Protein AF-A0AA88DGB2-F1 (afdb_monomer_lite)

Sequence (329 aa):
MKLENSYYVEQQDDTSIPTDVKVPILKEFYRHMYNPEWLFSYCGCGIVKNHDPLAYYLLLFLGGTNDYKVLMDQFHHVSTAFLELGKGYQEAIEDITNRMGAGMAKFICKEVETIDDYDEYCHYVAGLVGLGLSKLFHASGSEDLASDSLSNSMGLFLQDLKYEENSVKAVQCLNDMVTNALIHVEDCLTYMSALRDPAIFRFCAIPQVMAIGTLAMCYNNIEVFRGVVKMRRGLTAKVIDRTKTMADVYGAFYDFSCMLKSKVDNNDPNAKKTLSRLETIQKTCQDSGALTKRKSYVLKNQSNNSALILIFILLAIILAYFSANRPNN

pLDDT: mean 71.78, std 18.11, range [22.84, 97.69]

Organism: Ficus carica (NCBI:txid3494)

Radius of gyration: 25.66 Å; chains: 1; bounding box: 51×77×60 Å

InterPro domains:
  IPR002060 Squalene/phytoene synthase [PF00494] (71-159)
  IPR002060 Squalene/phytoene synthase [PF00494] (161-233)
  IPR008949 Isoprenoid synthase domain superfamily [G3DSA:1.10.600.10] (10-159)
  IPR008949 Isoprenoid synthase domain superfamily [G3DSA:1.10.600.10] (160-285)
  IPR008949 Isoprenoid synthase domain superfamily [SSF48576] (12-285)
  IPR019845 Squalene/phytoene synthase, conserved site [PS01044] (121-136)
  IPR044844 Trans-isoprenyl diphosphate synthases, eukaryotic-type [PTHR11626] (158-321)

Secondary structure (DSSP, 8-state):
---SSSSSHHHHH-TTS-HHHHHHHHHHHHHHTT-TT------SSSS-----SHHHHHHTTSS--HHHHHHHHTHHHHHHHHHTS-HHHHHHHHHHHHHHHHHHHHHHSS---SHHHHHHHHIIIIIHHHHHHHHHHHHTTSSPPPPHHHHHHHHHHHHHTTSGGGHHHHHHHHHHHHHHHGGGHHHHHHHHHH---HHHHHHHHHHHHHHHHHHHHHTT-THHHHS-----HHHHHHHHHH--SHHHHHHHHHHHHHHHHTT--TTSTTHHHHHHHHHHHHHHHHHTSGGGG---SS------HHHHHHHHHHHHHHHHHHHHT----

Structure (mmCIF, N/CA/C/O backbone):
data_AF-A0AA88DGB2-F1
#
_entry.id   AF-A0AA88DGB2-F1
#
loop_
_atom_site.group_PDB
_atom_site.id
_atom_site.type_symbol
_atom_site.label_atom_id
_atom_site.label_alt_id
_atom_site.label_comp_id
_atom_site.label_asym_id
_atom_site.label_entity_id
_atom_site.label_seq_id
_atom_site.pdbx_PDB_ins_code
_atom_site.Cartn_x
_atom_site.Cartn_y
_atom_site.Cartn_z
_atom_site.occupancy
_atom_site.B_iso_or_equiv
_atom_site.auth_seq_id
_atom_site.auth_comp_id
_atom_site.auth_asym_id
_atom_site.auth_atom_id
_atom_site.pdbx_PDB_model_num
ATOM 1 N N . MET A 1 1 ? -7.428 -10.586 -3.889 1.00 22.84 1 MET A N 1
ATOM 2 C CA . MET A 1 1 ? -6.935 -9.932 -5.113 1.00 22.84 1 MET A CA 1
ATOM 3 C C . MET A 1 1 ? -5.771 -9.025 -4.726 1.00 22.84 1 MET A C 1
ATOM 5 O O . MET A 1 1 ? -5.984 -7.933 -4.227 1.00 22.84 1 MET A O 1
ATOM 9 N N . LYS A 1 2 ? -4.548 -9.559 -4.777 1.00 23.78 2 LYS A N 1
ATOM 10 C CA . LYS A 1 2 ? -3.286 -8.818 -4.647 1.00 23.78 2 LYS A CA 1
ATOM 11 C C . LYS A 1 2 ? -2.515 -9.164 -5.911 1.00 23.78 2 LYS A C 1
ATOM 13 O O . LYS A 1 2 ? -1.754 -10.119 -5.911 1.00 23.78 2 LYS A O 1
ATOM 18 N N . LEU A 1 3 ? -2.857 -8.487 -6.991 1.00 25.88 3 LEU A N 1
ATOM 19 C CA . LEU A 1 3 ? -2.239 -8.640 -8.296 1.00 25.88 3 LEU A CA 1
ATOM 20 C C . LEU A 1 3 ? -1.978 -7.221 -8.753 1.00 25.88 3 LEU A C 1
ATOM 22 O O . LEU A 1 3 ? -2.862 -6.608 -9.319 1.00 25.88 3 LEU A O 1
ATOM 26 N N . GLU A 1 4 ? -0.826 -6.686 -8.373 1.00 29.00 4 GLU A N 1
ATOM 27 C CA . GLU A 1 4 ? -0.215 -5.534 -9.026 1.00 29.00 4 GLU A CA 1
ATOM 28 C C . GLU A 1 4 ? 1.227 -5.449 -8.508 1.00 29.00 4 GLU A C 1
ATOM 30 O O . GLU A 1 4 ? 1.486 -5.185 -7.333 1.00 29.00 4 GLU A O 1
ATOM 35 N N . ASN A 1 5 ? 2.155 -5.746 -9.422 1.00 30.97 5 ASN A N 1
ATOM 36 C CA . ASN A 1 5 ? 3.558 -5.308 -9.423 1.00 30.97 5 ASN A CA 1
ATOM 37 C C . ASN A 1 5 ? 4.631 -6.139 -8.707 1.00 30.97 5 ASN A C 1
ATOM 39 O O . ASN A 1 5 ? 5.690 -5.592 -8.416 1.00 30.97 5 ASN A O 1
ATOM 43 N N . SER A 1 6 ? 4.451 -7.449 -8.491 1.00 33.66 6 SER A N 1
ATOM 44 C CA . SER A 1 6 ? 5.577 -8.307 -8.046 1.00 33.66 6 SER A CA 1
ATOM 45 C C . SER A 1 6 ? 6.009 -9.406 -9.023 1.00 33.66 6 SER A C 1
ATOM 47 O O . SER A 1 6 ? 6.880 -10.188 -8.673 1.00 33.66 6 SER A O 1
ATOM 49 N N . TYR A 1 7 ? 5.429 -9.487 -10.225 1.00 39.72 7 TYR A N 1
ATOM 50 C CA . TYR A 1 7 ? 5.561 -10.677 -11.084 1.00 39.72 7 TYR A CA 1
ATOM 51 C C . TYR A 1 7 ? 6.741 -10.660 -12.068 1.00 39.72 7 TYR A C 1
ATOM 53 O O . TYR A 1 7 ? 7.203 -11.721 -12.469 1.00 39.72 7 TYR A O 1
ATOM 61 N N . TYR A 1 8 ? 7.253 -9.489 -12.455 1.00 37.66 8 TYR A N 1
ATOM 62 C CA . TYR A 1 8 ? 8.266 -9.391 -13.516 1.00 37.66 8 TYR A CA 1
ATOM 63 C C . TYR A 1 8 ? 9.708 -9.479 -13.004 1.00 37.66 8 TYR A C 1
ATOM 65 O O . TYR A 1 8 ? 10.568 -10.036 -13.671 1.00 37.66 8 TYR A O 1
ATOM 73 N N . VAL A 1 9 ? 9.968 -9.038 -11.776 1.00 38.00 9 VAL A N 1
ATOM 74 C CA . VAL A 1 9 ? 11.314 -9.014 -11.178 1.00 38.00 9 VAL A CA 1
ATOM 75 C C . VAL A 1 9 ? 11.941 -10.421 -11.067 1.00 38.00 9 VAL A C 1
ATOM 77 O O . VAL A 1 9 ? 13.153 -10.567 -11.106 1.00 38.00 9 VAL A O 1
ATOM 80 N N . GLU A 1 10 ? 11.145 -11.490 -11.032 1.00 43.81 10 GLU A N 1
ATOM 81 C CA . GLU A 1 10 ? 11.625 -12.822 -10.636 1.00 43.81 10 GLU A CA 1
ATOM 82 C C . GLU A 1 10 ? 12.190 -13.686 -11.774 1.00 43.81 10 GLU A C 1
ATOM 84 O O . GLU A 1 10 ? 13.182 -14.377 -11.557 1.00 43.81 10 GLU A O 1
ATOM 89 N N . GLN A 1 11 ? 11.651 -13.625 -13.003 1.00 36.81 11 GLN A N 1
ATOM 90 C CA . GLN A 1 11 ? 12.327 -14.276 -14.145 1.00 36.81 11 GLN A CA 1
ATOM 91 C C . GLN A 1 11 ? 13.665 -13.597 -14.442 1.00 36.81 11 GLN A C 1
ATOM 93 O O . GLN A 1 11 ? 14.625 -14.259 -14.830 1.00 36.81 11 GLN A O 1
ATOM 98 N N . GLN A 1 12 ? 13.740 -12.280 -14.246 1.00 36.53 12 GLN A N 1
ATOM 99 C CA . GLN A 1 12 ? 14.981 -11.528 -14.362 1.00 36.53 12 GLN A CA 1
ATOM 100 C C . GLN A 1 12 ? 15.979 -11.912 -13.258 1.00 36.53 12 GLN A C 1
ATOM 102 O O . GLN A 1 12 ? 17.121 -12.232 -13.591 1.00 36.53 12 GLN A O 1
ATOM 107 N N . ASP A 1 13 ? 15.538 -11.991 -12.000 1.00 39.50 13 ASP A N 1
ATOM 108 C CA . ASP A 1 13 ? 16.399 -12.216 -10.828 1.00 39.50 13 ASP A CA 1
ATOM 109 C C . ASP A 1 13 ? 16.786 -13.687 -10.570 1.00 39.50 13 ASP A C 1
ATOM 111 O O . ASP A 1 13 ? 17.736 -13.942 -9.825 1.00 39.50 13 ASP A O 1
ATOM 115 N N . ASP A 1 14 ? 16.116 -14.673 -11.186 1.00 49.09 14 ASP A N 1
ATOM 116 C CA . ASP A 1 14 ? 16.518 -16.082 -11.075 1.00 49.09 14 ASP A CA 1
ATOM 117 C C . ASP A 1 14 ? 17.821 -16.342 -11.853 1.00 49.09 14 ASP A C 1
ATOM 119 O O . ASP A 1 14 ? 17.832 -16.570 -13.069 1.00 49.09 14 ASP A O 1
ATOM 123 N N . THR A 1 15 ? 18.950 -16.297 -11.148 1.00 48.59 15 THR A N 1
ATOM 124 C CA . THR A 1 15 ? 20.287 -16.542 -11.716 1.00 48.59 15 THR A CA 1
ATOM 125 C C . THR A 1 15 ? 20.515 -18.000 -12.136 1.00 48.59 15 THR A C 1
ATOM 127 O O . THR A 1 15 ? 21.531 -18.293 -12.765 1.00 48.59 15 THR A O 1
ATOM 130 N N . SER A 1 16 ? 19.579 -18.917 -11.847 1.00 52.75 16 SER A N 1
ATOM 131 C CA . SER A 1 16 ? 19.661 -20.327 -12.249 1.00 52.75 16 SER A CA 1
ATOM 132 C C . SER A 1 16 ? 19.187 -20.597 -13.685 1.00 52.75 16 SER A C 1
ATOM 134 O O . SER A 1 16 ? 19.456 -21.674 -14.226 1.00 52.75 16 SER A O 1
ATOM 136 N N . ILE A 1 17 ? 18.518 -19.627 -14.327 1.00 56.19 17 ILE A N 1
ATOM 137 C CA . ILE A 1 17 ? 18.055 -19.724 -15.718 1.00 56.19 17 ILE A CA 1
ATOM 138 C C . ILE A 1 17 ? 19.095 -19.086 -16.653 1.00 56.19 17 ILE A C 1
ATOM 140 O O . ILE A 1 17 ? 19.333 -17.877 -16.554 1.00 56.19 17 ILE A O 1
ATOM 144 N N . PRO A 1 18 ? 19.669 -19.850 -17.603 1.00 64.31 18 PRO A N 1
ATOM 145 C CA . PRO A 1 18 ? 20.588 -19.312 -18.600 1.00 64.31 18 PRO A CA 1
ATOM 146 C C . PRO A 1 18 ? 19.981 -18.156 -19.409 1.00 64.31 18 PRO A C 1
ATOM 148 O O . PRO A 1 18 ? 18.809 -18.179 -19.796 1.00 64.31 18 PRO A O 1
ATOM 151 N N . THR A 1 19 ? 20.788 -17.131 -19.684 1.00 63.09 19 THR A N 1
ATOM 152 C CA . THR A 1 19 ? 20.370 -15.911 -20.394 1.00 63.09 19 THR A CA 1
ATOM 153 C C . THR A 1 19 ? 19.769 -16.187 -21.778 1.00 63.09 19 THR A C 1
ATOM 155 O O . THR A 1 19 ? 18.795 -15.543 -22.172 1.00 63.09 19 THR A O 1
ATOM 158 N N . ASP A 1 20 ? 20.303 -17.171 -22.499 1.00 67.81 20 ASP A N 1
ATOM 159 C CA . ASP A 1 20 ? 19.838 -17.628 -23.814 1.00 67.81 20 ASP A CA 1
ATOM 160 C C . ASP A 1 20 ? 18.447 -18.281 -23.775 1.00 67.81 20 ASP A C 1
ATOM 162 O O . ASP A 1 20 ? 17.726 -18.252 -24.772 1.00 67.81 20 ASP A O 1
ATOM 166 N N . VAL A 1 21 ? 18.034 -18.794 -22.614 1.00 66.69 21 VAL A N 1
ATOM 167 C CA . VAL A 1 21 ? 16.679 -19.304 -22.361 1.00 66.69 21 VAL A CA 1
ATOM 168 C C . VAL A 1 21 ? 15.753 -18.177 -21.895 1.00 66.69 21 VAL A C 1
ATOM 170 O O . VAL A 1 21 ? 14.615 -18.073 -22.349 1.00 66.69 21 VAL A O 1
ATOM 173 N N . LYS A 1 22 ? 16.249 -17.291 -21.026 1.00 63.47 22 LYS A N 1
ATOM 174 C CA . LYS A 1 22 ? 15.481 -16.214 -20.383 1.00 63.47 22 LYS A CA 1
ATOM 175 C C . LYS A 1 22 ? 15.010 -15.134 -21.364 1.00 63.47 22 LYS A C 1
ATOM 177 O O . LYS A 1 22 ? 13.862 -14.697 -21.308 1.00 63.47 22 LYS A O 1
ATOM 182 N N . VAL A 1 23 ? 15.882 -14.712 -22.281 1.00 70.00 23 VAL A N 1
ATOM 183 C CA . VAL A 1 23 ? 15.607 -13.606 -23.214 1.00 70.00 23 VAL A CA 1
ATOM 184 C C . VAL A 1 23 ? 14.427 -13.894 -24.159 1.00 70.00 23 VAL A C 1
ATOM 186 O O . VAL A 1 23 ? 13.558 -13.025 -24.277 1.00 70.00 23 VAL A O 1
ATOM 189 N N . PRO A 1 24 ? 14.334 -15.067 -24.820 1.00 74.62 24 PRO A N 1
ATOM 190 C CA . PRO A 1 24 ? 13.167 -15.409 -25.632 1.00 74.62 24 PRO A CA 1
ATOM 191 C C . PRO A 1 24 ? 11.872 -15.479 -24.822 1.00 74.62 24 PR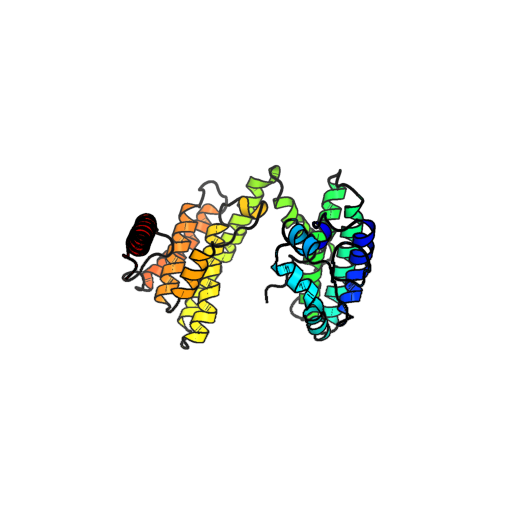O A C 1
ATOM 193 O O . PRO A 1 24 ? 10.856 -14.971 -25.284 1.00 74.62 24 PRO A O 1
ATOM 196 N N . ILE A 1 25 ? 11.911 -16.048 -23.610 1.00 73.25 25 ILE A N 1
ATOM 197 C CA . ILE A 1 25 ? 10.728 -16.161 -22.745 1.00 73.25 25 ILE A CA 1
ATOM 198 C C . ILE A 1 25 ? 10.181 -14.774 -22.418 1.00 73.25 25 ILE A C 1
ATOM 200 O O . ILE A 1 25 ? 8.999 -14.528 -22.627 1.00 73.25 25 ILE A O 1
ATOM 204 N N . LEU A 1 26 ? 11.034 -13.852 -21.967 1.00 69.69 26 LEU A N 1
ATOM 205 C CA . LEU A 1 26 ? 10.604 -12.503 -21.594 1.00 69.69 26 LEU A CA 1
ATOM 206 C C . LEU A 1 26 ? 9.994 -11.741 -22.771 1.00 69.69 26 LEU A C 1
ATOM 208 O O . LEU A 1 26 ? 8.958 -11.101 -22.619 1.00 69.69 26 LEU A O 1
ATOM 212 N N . LYS A 1 27 ? 10.600 -11.840 -23.958 1.00 78.06 27 LYS A N 1
ATOM 213 C CA . LYS A 1 27 ? 10.091 -11.173 -25.166 1.00 78.06 27 LYS A CA 1
ATOM 214 C C . LYS A 1 27 ? 8.754 -11.728 -25.643 1.00 78.06 27 LYS A C 1
ATOM 216 O O . LYS A 1 27 ? 8.000 -11.007 -26.283 1.00 78.06 27 LYS A O 1
ATOM 221 N N . GLU A 1 28 ? 8.471 -12.992 -25.355 1.00 82.25 28 GLU A N 1
ATOM 222 C CA . GLU A 1 28 ? 7.301 -13.711 -25.863 1.00 82.25 28 GLU A CA 1
ATOM 223 C C . GLU A 1 28 ? 6.221 -13.947 -24.800 1.00 82.25 28 GLU A C 1
ATOM 225 O O . GLU A 1 28 ? 5.130 -14.427 -25.111 1.00 82.25 28 GLU A O 1
ATOM 230 N N . PHE A 1 29 ? 6.482 -13.552 -23.551 1.00 79.19 29 PHE A N 1
ATOM 231 C CA . PHE A 1 29 ? 5.627 -13.843 -22.404 1.00 79.19 29 PHE A CA 1
ATOM 232 C C . PHE A 1 29 ? 4.189 -13.342 -22.577 1.00 79.19 29 PHE A C 1
ATOM 234 O O . PHE A 1 29 ? 3.241 -14.054 -22.246 1.00 79.19 29 PHE A O 1
ATOM 241 N N . TYR A 1 30 ? 4.006 -12.162 -23.178 1.00 81.06 30 TYR A N 1
ATOM 242 C CA . TYR A 1 30 ? 2.676 -11.605 -23.445 1.00 81.06 30 TYR A CA 1
ATOM 243 C C . TYR A 1 30 ? 1.810 -12.527 -24.321 1.00 81.06 30 TYR A C 1
ATOM 245 O O . TYR A 1 30 ? 0.595 -12.578 -24.147 1.00 81.06 30 TYR A O 1
ATOM 253 N N . ARG A 1 31 ? 2.414 -13.314 -25.226 1.00 83.12 31 ARG A N 1
ATOM 254 C CA . ARG A 1 31 ? 1.678 -14.270 -26.071 1.00 83.12 31 ARG A CA 1
ATOM 255 C C . ARG A 1 31 ? 1.162 -15.456 -25.264 1.00 83.12 31 ARG A C 1
ATOM 257 O O . ARG A 1 31 ? 0.124 -16.022 -25.597 1.00 83.12 31 ARG A O 1
ATOM 264 N N . HIS A 1 32 ? 1.863 -15.835 -24.199 1.00 80.62 32 HIS A N 1
ATOM 265 C CA . HIS A 1 32 ? 1.486 -16.965 -23.351 1.00 80.62 32 HIS A CA 1
ATOM 266 C C . HIS A 1 32 ? 0.251 -16.681 -22.491 1.00 80.62 32 HIS A C 1
ATOM 268 O O . HIS A 1 32 ? -0.472 -17.613 -22.146 1.00 80.62 32 HIS A O 1
ATOM 274 N N . MET A 1 33 ? -0.067 -15.410 -22.235 1.00 78.12 33 MET A N 1
ATOM 275 C CA . MET A 1 33 ? -1.314 -15.018 -21.567 1.00 78.12 33 MET A CA 1
ATOM 276 C C . MET A 1 33 ? -2.570 -15.446 -22.343 1.00 78.12 33 MET A C 1
ATOM 278 O O . MET A 1 33 ? -3.602 -15.723 -21.739 1.00 78.12 33 MET A O 1
ATOM 282 N N . TYR A 1 34 ? -2.474 -15.557 -23.671 1.00 84.75 34 TYR A N 1
ATOM 283 C CA . TYR A 1 34 ? -3.563 -16.024 -24.535 1.00 84.75 34 TYR A CA 1
ATOM 284 C C . TYR A 1 34 ? -3.624 -17.549 -24.680 1.00 84.75 34 TYR A C 1
ATOM 286 O O . TYR A 1 34 ? -4.507 -18.064 -25.363 1.00 84.75 34 TYR A O 1
ATOM 294 N N . ASN A 1 35 ? -2.693 -18.282 -24.064 1.00 81.19 35 ASN A N 1
ATOM 295 C CA . ASN A 1 35 ? -2.619 -19.733 -24.148 1.00 81.19 35 ASN A CA 1
ATOM 296 C C . ASN A 1 35 ? -2.812 -20.366 -22.757 1.00 81.19 35 ASN A C 1
ATOM 298 O O . ASN A 1 35 ? -1.841 -20.503 -22.013 1.00 81.19 35 ASN A O 1
ATOM 302 N N . PRO A 1 36 ? -4.038 -20.790 -22.397 1.00 75.94 36 PRO A N 1
ATOM 303 C CA . PRO A 1 36 ? -4.305 -21.478 -21.132 1.00 75.94 36 PRO A CA 1
ATOM 304 C C . PRO A 1 36 ? -3.546 -22.799 -20.971 1.00 75.94 36 PRO A C 1
ATOM 306 O O . PRO A 1 36 ? -3.294 -23.215 -19.849 1.00 75.94 36 PRO A O 1
ATOM 309 N N . GLU A 1 37 ? -3.141 -23.433 -22.072 1.00 75.31 37 GLU A N 1
ATOM 310 C CA . GLU A 1 37 ? -2.369 -24.683 -22.060 1.00 75.31 37 GLU A CA 1
ATOM 311 C C . GLU A 1 37 ? -0.861 -24.443 -21.902 1.00 75.31 37 GLU A C 1
ATOM 313 O O . GLU A 1 37 ? -0.065 -25.386 -21.882 1.00 75.31 37 GLU A O 1
ATOM 318 N N . TRP A 1 38 ? -0.430 -23.180 -21.829 1.00 75.06 38 TRP A N 1
ATOM 319 C CA . TRP A 1 38 ? 0.967 -22.872 -21.590 1.00 75.06 38 TRP A CA 1
ATOM 320 C C . TRP A 1 38 ? 1.354 -23.245 -20.159 1.00 75.06 38 TRP A C 1
ATOM 322 O O . TRP A 1 38 ? 0.793 -22.750 -19.182 1.00 75.06 38 TRP A O 1
ATOM 332 N N . LEU A 1 39 ? 2.356 -24.114 -20.051 1.00 63.59 39 LEU A N 1
ATOM 333 C CA . LEU A 1 39 ? 2.923 -24.564 -18.791 1.00 63.59 39 LEU A CA 1
ATOM 334 C C . LEU A 1 39 ? 4.398 -24.195 -18.753 1.00 63.59 39 LEU A C 1
ATOM 336 O O . LEU A 1 39 ? 5.176 -24.590 -19.624 1.00 63.59 39 LEU A O 1
ATOM 340 N N . PHE A 1 40 ? 4.789 -23.487 -17.701 1.00 59.53 40 PHE A N 1
ATOM 341 C CA . PHE A 1 40 ? 6.185 -23.199 -17.424 1.00 59.53 40 PHE A CA 1
ATOM 342 C C . PHE A 1 40 ? 6.715 -24.171 -16.374 1.00 59.53 40 PHE A C 1
ATOM 344 O O . PHE A 1 40 ? 6.744 -23.862 -15.188 1.00 59.53 40 PHE A O 1
ATOM 351 N N . SER A 1 41 ? 7.120 -25.367 -16.804 1.00 46.97 41 SER A N 1
ATOM 352 C CA . SER A 1 41 ? 7.771 -26.335 -15.918 1.00 46.97 41 SER A CA 1
ATOM 353 C C . SER A 1 41 ? 9.271 -26.360 -16.196 1.00 46.97 41 SER A C 1
ATOM 355 O O . SER A 1 41 ? 9.723 -26.966 -17.167 1.00 46.97 41 SER A O 1
ATOM 357 N N . TYR A 1 42 ? 10.055 -25.688 -15.350 1.00 45.84 42 TYR A N 1
ATOM 358 C CA . TYR A 1 42 ? 11.509 -25.825 -15.362 1.00 45.84 42 TYR A CA 1
ATOM 359 C C . TYR A 1 42 ? 11.939 -26.851 -14.308 1.00 45.84 42 TYR A C 1
ATOM 361 O O . TYR A 1 42 ? 11.997 -26.573 -13.110 1.00 45.84 42 TYR A O 1
ATOM 369 N N . CYS A 1 43 ? 12.258 -28.060 -14.772 1.00 39.53 43 CYS A N 1
ATOM 370 C CA . CYS A 1 43 ? 13.300 -28.877 -14.164 1.00 39.53 43 CYS A CA 1
ATOM 371 C C . CYS A 1 43 ? 14.569 -28.518 -14.936 1.00 39.53 43 CYS A C 1
ATOM 373 O O . CYS A 1 43 ? 14.629 -28.757 -16.141 1.00 39.53 43 CYS A O 1
ATOM 375 N N . GLY A 1 44 ? 15.534 -27.861 -14.295 1.00 41.34 44 GLY A N 1
ATOM 376 C CA . GLY A 1 44 ? 16.712 -27.357 -14.991 1.00 41.34 44 GLY A CA 1
ATOM 377 C C . GLY A 1 44 ? 17.603 -28.459 -15.544 1.00 41.34 44 GLY A C 1
ATOM 378 O O . GLY A 1 44 ? 18.516 -28.892 -14.856 1.00 41.34 44 GLY A O 1
ATOM 379 N N . CYS A 1 45 ? 17.316 -28.908 -16.770 1.00 29.89 45 CYS A N 1
ATOM 380 C CA . CYS A 1 45 ? 18.244 -29.449 -17.766 1.00 29.89 45 CYS A CA 1
ATOM 381 C C . CYS A 1 45 ? 17.462 -29.841 -19.035 1.00 29.89 45 CYS A C 1
ATOM 383 O O . CYS A 1 45 ? 17.158 -31.013 -19.235 1.00 29.89 45 CYS A O 1
ATOM 385 N N . GLY A 1 46 ? 17.128 -28.870 -19.892 1.00 29.86 46 GLY A N 1
ATOM 386 C CA . GLY A 1 46 ? 16.572 -29.131 -21.225 1.00 29.86 46 GLY A CA 1
ATOM 387 C C . GLY A 1 46 ? 15.287 -29.973 -21.262 1.00 29.86 46 GLY A C 1
ATOM 388 O O . GLY A 1 46 ? 14.719 -30.391 -20.257 1.00 29.86 46 GLY A O 1
ATOM 389 N N . ILE A 1 47 ? 14.791 -30.230 -22.467 1.00 42.75 47 ILE A N 1
ATOM 390 C CA . ILE A 1 47 ? 13.733 -31.222 -22.661 1.00 42.75 47 ILE A CA 1
ATOM 391 C C . ILE A 1 47 ? 14.316 -32.594 -22.304 1.00 42.75 47 ILE A C 1
ATOM 393 O O . ILE A 1 47 ? 15.046 -33.172 -23.106 1.00 42.75 47 ILE A O 1
ATOM 397 N N . VAL A 1 48 ? 13.975 -33.143 -21.136 1.00 31.77 48 VAL A N 1
ATOM 398 C CA . VAL A 1 48 ? 14.242 -34.551 -20.819 1.00 31.77 48 VAL A CA 1
ATOM 399 C C . VAL A 1 48 ? 13.009 -35.192 -20.195 1.00 31.77 48 VAL A C 1
ATOM 401 O O . VAL A 1 48 ? 12.633 -34.953 -19.051 1.00 31.77 48 VAL A O 1
ATOM 404 N N . LYS A 1 49 ? 12.409 -36.096 -20.974 1.00 38.22 49 LYS A N 1
ATOM 405 C CA . LYS A 1 49 ? 11.721 -37.266 -20.434 1.00 38.22 49 LYS A CA 1
ATOM 406 C C . LYS A 1 49 ? 12.731 -38.021 -19.563 1.00 38.22 49 LYS A C 1
ATOM 408 O O . LYS A 1 49 ? 13.641 -38.614 -20.131 1.00 38.22 49 LYS A O 1
ATOM 413 N N . ASN A 1 50 ? 12.598 -37.962 -18.238 1.00 35.00 50 ASN A N 1
ATOM 414 C CA . ASN A 1 50 ? 12.829 -39.045 -17.262 1.00 35.00 50 ASN A CA 1
ATOM 415 C C . ASN A 1 50 ? 13.215 -38.502 -15.875 1.00 35.00 50 ASN A C 1
ATOM 417 O O . ASN A 1 50 ? 14.072 -37.639 -15.729 1.00 35.00 50 ASN A O 1
ATOM 421 N N . HIS A 1 51 ? 12.540 -39.061 -14.871 1.00 39.88 51 HIS A N 1
ATOM 422 C CA . HIS A 1 51 ? 12.626 -38.780 -13.441 1.00 39.88 51 HIS A CA 1
ATOM 423 C C . HIS A 1 51 ? 14.021 -39.037 -12.837 1.00 39.88 51 HIS A C 1
ATOM 425 O O . HIS A 1 51 ? 14.450 -40.188 -12.785 1.00 39.88 51 HIS A O 1
ATOM 431 N N . ASP A 1 52 ? 14.638 -38.010 -12.239 1.00 35.16 52 ASP A N 1
ATOM 432 C CA . ASP A 1 52 ? 15.612 -38.167 -11.146 1.00 35.16 52 ASP A CA 1
ATOM 433 C C . ASP A 1 52 ? 15.220 -37.257 -9.951 1.00 35.16 52 ASP A C 1
ATOM 435 O O . ASP A 1 52 ? 15.192 -36.031 -10.097 1.00 35.16 52 ASP A O 1
ATOM 439 N N . PRO A 1 53 ? 14.871 -37.813 -8.772 1.00 41.03 53 PRO A N 1
ATOM 440 C CA . PRO A 1 53 ? 14.421 -37.046 -7.607 1.00 41.03 53 PRO A CA 1
ATOM 441 C C . PRO A 1 53 ? 15.506 -36.248 -6.863 1.00 41.03 53 PRO A C 1
ATOM 443 O O . PRO A 1 53 ? 15.151 -35.389 -6.054 1.00 41.03 53 PRO A O 1
ATOM 446 N N . LEU A 1 54 ? 16.806 -36.507 -7.065 1.00 34.12 54 LEU A N 1
ATOM 447 C CA . LEU A 1 54 ? 17.841 -35.882 -6.220 1.00 34.12 54 LEU A CA 1
ATOM 448 C C . LEU A 1 54 ? 18.203 -34.447 -6.642 1.00 34.12 54 LEU A C 1
ATOM 450 O O . LEU A 1 54 ? 18.518 -33.618 -5.788 1.00 34.12 54 LEU A O 1
ATOM 454 N N . ALA A 1 55 ? 18.084 -34.116 -7.931 1.00 39.75 55 ALA A N 1
ATOM 455 C CA . ALA A 1 55 ? 18.284 -32.751 -8.433 1.00 39.75 55 ALA A CA 1
ATOM 456 C C . ALA A 1 55 ? 17.176 -31.783 -7.962 1.00 39.75 55 ALA A C 1
ATOM 458 O O . ALA A 1 55 ? 17.410 -30.584 -7.795 1.00 39.75 55 ALA A O 1
ATOM 459 N N . TYR A 1 56 ? 15.987 -32.321 -7.665 1.00 38.62 56 TYR A N 1
ATOM 460 C CA . TYR A 1 56 ? 14.813 -31.573 -7.207 1.00 38.62 56 TYR A CA 1
ATOM 461 C C . TYR A 1 56 ? 15.041 -30.873 -5.857 1.00 38.62 56 TYR A C 1
ATOM 463 O O . TYR A 1 56 ? 14.564 -29.759 -5.646 1.00 38.62 56 TYR A O 1
ATOM 471 N N . TYR A 1 57 ? 15.803 -31.493 -4.950 1.00 36.25 57 TYR A N 1
ATOM 472 C CA . TYR A 1 57 ? 16.025 -30.961 -3.602 1.00 36.25 57 TYR A CA 1
ATOM 473 C C . TYR A 1 57 ? 17.141 -29.914 -3.517 1.00 36.25 57 TYR A C 1
ATOM 475 O O . TYR A 1 57 ? 17.106 -29.080 -2.614 1.00 36.25 57 TYR A O 1
ATOM 483 N N . LEU A 1 58 ? 18.098 -29.910 -4.452 1.00 29.53 58 LEU A N 1
ATOM 484 C CA . LEU A 1 58 ? 19.192 -28.933 -4.453 1.00 29.53 58 LEU A CA 1
ATOM 485 C C . LEU A 1 58 ? 18.768 -27.592 -5.083 1.00 29.53 58 LEU A C 1
ATOM 487 O O . LEU A 1 58 ? 19.174 -26.540 -4.596 1.00 29.53 58 LEU A O 1
ATOM 491 N N . LEU A 1 59 ? 17.883 -27.615 -6.092 1.00 32.16 59 LEU A N 1
ATOM 492 C CA . LEU A 1 59 ? 17.315 -26.398 -6.697 1.00 32.16 59 L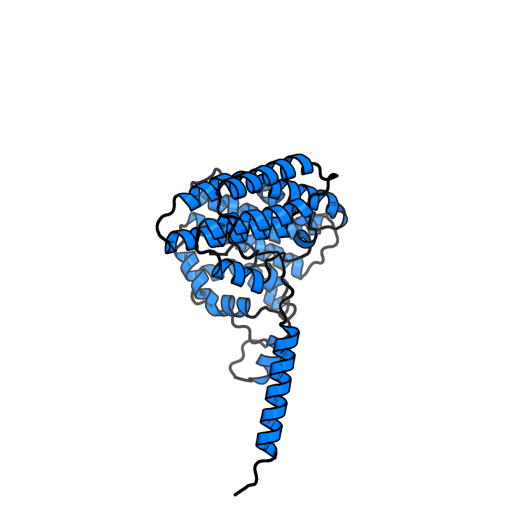EU A CA 1
ATOM 493 C C . LEU A 1 59 ? 16.314 -25.671 -5.782 1.00 32.16 59 LEU A C 1
ATOM 495 O O . LEU A 1 59 ? 16.180 -24.454 -5.856 1.00 32.16 59 LEU A O 1
ATOM 499 N N . LEU A 1 60 ? 15.646 -26.394 -4.876 1.00 34.28 60 LEU A N 1
ATOM 500 C CA . LEU A 1 60 ? 14.724 -25.825 -3.882 1.00 34.28 60 LEU A CA 1
ATOM 501 C C . LEU A 1 60 ? 15.405 -24.874 -2.878 1.00 34.28 60 LEU A C 1
ATOM 503 O O . LEU A 1 60 ? 14.713 -24.137 -2.178 1.00 34.28 60 LEU A O 1
ATOM 507 N N . PHE A 1 61 ? 16.740 -24.875 -2.797 1.00 29.62 61 PHE A N 1
ATOM 508 C CA . PHE A 1 61 ? 17.493 -24.074 -1.831 1.00 29.62 61 PHE A CA 1
ATOM 509 C C . PHE A 1 61 ? 18.016 -22.729 -2.366 1.00 29.62 61 PHE A C 1
ATOM 511 O O . PHE A 1 61 ? 18.470 -21.924 -1.555 1.00 29.62 61 PHE A O 1
ATOM 518 N N . LEU A 1 62 ? 17.963 -22.452 -3.679 1.00 26.06 62 LEU A N 1
ATOM 519 C CA . LEU A 1 62 ? 18.772 -21.376 -4.283 1.00 26.06 62 LEU A CA 1
ATOM 520 C C . LEU A 1 62 ? 18.064 -20.481 -5.325 1.00 26.06 62 LEU A C 1
ATOM 522 O O . LEU A 1 62 ? 18.701 -20.133 -6.312 1.00 26.06 62 LEU A O 1
ATOM 526 N N . GLY A 1 63 ? 16.816 -20.027 -5.122 1.00 38.03 63 GLY A N 1
ATOM 527 C CA . GLY A 1 63 ? 16.418 -18.806 -5.863 1.00 38.03 63 GLY A CA 1
ATOM 528 C C . GLY A 1 63 ? 14.968 -18.527 -6.241 1.00 38.03 63 GLY A C 1
ATOM 529 O O . GLY A 1 63 ? 14.751 -17.665 -7.078 1.00 38.03 63 GLY A O 1
ATOM 530 N N . GLY A 1 64 ? 13.965 -19.153 -5.628 1.00 41.38 64 GLY A N 1
ATOM 531 C CA . GLY A 1 64 ? 12.576 -18.705 -5.776 1.00 41.38 64 GLY A CA 1
ATOM 532 C C . GLY A 1 64 ? 11.798 -18.999 -4.506 1.00 41.38 64 GLY A C 1
ATOM 533 O O . GLY A 1 64 ? 11.909 -20.097 -3.959 1.00 41.38 64 GLY A O 1
ATOM 534 N N . THR A 1 65 ? 11.038 -18.036 -3.972 1.00 45.34 65 THR A N 1
ATOM 535 C CA . THR A 1 65 ? 10.170 -18.372 -2.835 1.00 45.34 65 THR A CA 1
ATOM 536 C C . THR A 1 65 ? 9.097 -19.360 -3.306 1.00 45.34 65 THR A C 1
ATOM 538 O O . THR A 1 65 ? 8.585 -19.246 -4.418 1.00 45.34 65 THR A O 1
ATOM 541 N N . ASN A 1 66 ? 8.789 -20.359 -2.477 1.00 54.00 66 ASN A N 1
ATOM 542 C CA . ASN A 1 66 ? 7.944 -21.518 -2.806 1.00 54.00 66 ASN A CA 1
ATOM 543 C C . ASN A 1 66 ? 6.568 -21.139 -3.410 1.00 54.00 66 ASN A C 1
ATOM 545 O O . ASN A 1 66 ? 5.979 -21.922 -4.146 1.00 54.00 66 ASN A O 1
ATOM 549 N N . ASP A 1 67 ? 6.082 -19.923 -3.145 1.00 48.84 67 ASP A N 1
ATOM 550 C CA . ASP A 1 67 ? 4.795 -19.408 -3.622 1.00 48.84 67 ASP A CA 1
ATOM 551 C C . ASP A 1 67 ? 4.794 -19.063 -5.132 1.00 48.84 67 ASP A C 1
ATOM 553 O O . ASP A 1 67 ? 3.748 -19.115 -5.779 1.00 48.84 67 ASP A O 1
ATOM 557 N N . TYR A 1 68 ? 5.952 -18.755 -5.726 1.00 54.56 68 TYR A N 1
ATOM 558 C CA . TYR A 1 68 ? 6.054 -18.305 -7.125 1.00 54.56 68 TYR A CA 1
ATOM 559 C C . TYR A 1 68 ? 6.166 -19.446 -8.125 1.00 54.56 68 TYR A C 1
ATOM 561 O O . TYR A 1 68 ? 5.588 -19.392 -9.210 1.00 54.56 68 TYR A O 1
ATOM 569 N N . LYS A 1 69 ? 6.829 -20.533 -7.722 1.00 61.09 69 LYS A N 1
ATOM 570 C CA . LYS A 1 69 ? 6.807 -21.787 -8.476 1.00 61.09 69 LYS A CA 1
ATOM 571 C C . LYS A 1 69 ? 5.370 -22.280 -8.650 1.00 61.09 69 LYS A C 1
ATOM 573 O O . LYS A 1 69 ? 4.971 -22.619 -9.755 1.00 61.09 69 LYS A O 1
ATOM 578 N N . VAL A 1 70 ? 4.578 -22.221 -7.576 1.00 68.44 70 VAL A N 1
ATOM 579 C CA . VAL A 1 70 ? 3.156 -22.586 -7.603 1.00 68.44 70 VAL A CA 1
ATOM 580 C C . VAL A 1 70 ? 2.378 -21.721 -8.592 1.00 68.44 70 VAL A C 1
ATOM 582 O O . VAL A 1 70 ? 1.577 -22.254 -9.349 1.00 68.44 70 VAL A O 1
ATOM 585 N N . LEU A 1 71 ? 2.617 -20.408 -8.627 1.00 63.94 71 LEU A N 1
ATOM 586 C CA . LEU A 1 71 ? 1.970 -19.527 -9.600 1.00 63.94 71 LEU A CA 1
ATOM 587 C C . LEU A 1 71 ? 2.292 -19.929 -11.044 1.00 63.94 71 LEU A C 1
ATOM 589 O O . LEU A 1 71 ? 1.379 -19.991 -11.860 1.00 63.94 71 LEU A O 1
ATOM 593 N N . MET A 1 72 ? 3.562 -20.193 -11.357 1.00 69.75 72 MET A N 1
ATOM 594 C CA . MET A 1 72 ? 3.983 -20.555 -12.715 1.00 69.75 72 MET A CA 1
ATOM 595 C C . MET A 1 72 ? 3.488 -21.949 -13.119 1.00 69.75 72 MET A C 1
ATOM 597 O O . MET A 1 72 ? 2.995 -22.125 -14.233 1.00 69.75 72 MET A O 1
ATOM 601 N N . ASP A 1 73 ? 3.521 -22.911 -12.194 1.00 71.12 73 ASP A N 1
ATOM 602 C CA . ASP A 1 73 ? 2.940 -24.246 -12.381 1.00 71.12 73 ASP A CA 1
ATOM 603 C C . ASP A 1 73 ? 1.416 -24.172 -12.601 1.00 71.12 73 ASP A C 1
ATOM 605 O O . ASP A 1 73 ? 0.825 -25.040 -13.242 1.00 71.12 73 ASP A O 1
ATOM 609 N N . GLN A 1 74 ? 0.764 -23.139 -12.061 1.00 76.81 74 GLN A N 1
ATOM 610 C CA . GLN A 1 74 ? -0.681 -22.919 -12.136 1.00 76.81 74 GLN A CA 1
ATOM 611 C C . GLN A 1 74 ? -1.061 -21.706 -13.009 1.00 76.81 74 GLN A C 1
ATOM 613 O O . GLN A 1 74 ? -2.157 -21.157 -12.868 1.00 76.81 74 GLN A O 1
ATOM 618 N N . PHE A 1 75 ? -0.187 -21.288 -13.934 1.00 78.00 75 PHE A N 1
ATOM 619 C CA . PHE A 1 75 ? -0.373 -20.054 -14.712 1.00 78.00 75 PHE A CA 1
ATOM 620 C C . PHE A 1 75 ? -1.615 -20.088 -15.615 1.00 78.00 75 PHE A C 1
ATOM 622 O O . PHE A 1 75 ? -2.215 -19.053 -15.891 1.00 78.00 75 PHE A O 1
ATOM 629 N N . HIS A 1 76 ? -2.079 -21.282 -15.987 1.00 79.50 76 HIS A N 1
ATOM 630 C CA . HIS A 1 76 ? -3.330 -21.494 -16.716 1.00 79.50 76 HIS A CA 1
ATOM 631 C C . HIS A 1 76 ? -4.549 -20.827 -16.048 1.00 79.50 76 HIS A C 1
ATOM 633 O O . HIS A 1 76 ? -5.439 -20.337 -16.745 1.00 79.50 76 HIS A O 1
ATOM 639 N N . HIS A 1 77 ? -4.587 -20.731 -14.711 1.00 81.94 77 HIS A N 1
ATOM 640 C CA . HIS A 1 77 ? -5.636 -19.988 -14.004 1.00 81.94 77 HIS A CA 1
ATOM 641 C C . HIS A 1 77 ? -5.565 -18.480 -14.275 1.00 81.94 77 HIS A C 1
ATOM 643 O O . HIS A 1 77 ? -6.602 -17.835 -14.419 1.00 81.94 77 HIS A O 1
ATOM 649 N N . VAL A 1 78 ? -4.354 -17.922 -14.373 1.00 78.38 78 VAL A N 1
ATOM 650 C CA . VAL A 1 78 ? -4.129 -16.507 -14.700 1.00 78.38 78 VAL A CA 1
ATOM 651 C C . VAL A 1 78 ? -4.531 -16.234 -16.145 1.00 78.38 78 VAL A C 1
ATOM 653 O O . VAL A 1 78 ? -5.289 -15.298 -16.378 1.00 78.38 78 VAL A O 1
ATOM 656 N N . SER A 1 79 ? -4.109 -17.076 -17.094 1.00 81.69 79 SER A N 1
ATOM 657 C CA . SER A 1 79 ? -4.516 -16.966 -18.502 1.00 81.69 79 SER A CA 1
ATOM 658 C C . SER A 1 79 ? -6.035 -17.069 -18.664 1.00 81.69 79 SER A C 1
ATOM 660 O O . SER A 1 79 ? -6.635 -16.280 -19.386 1.00 81.69 79 SER A O 1
ATOM 662 N N . THR A 1 80 ? -6.686 -17.985 -17.940 1.00 84.50 80 THR A N 1
ATOM 663 C CA . THR A 1 80 ? -8.153 -18.122 -17.973 1.00 84.50 80 THR A CA 1
ATOM 664 C C . THR A 1 80 ? -8.840 -16.849 -17.475 1.00 84.50 80 THR A C 1
ATOM 666 O O . THR A 1 80 ? -9.682 -16.299 -18.177 1.00 84.50 80 THR A O 1
ATOM 669 N N . ALA A 1 81 ? -8.435 -16.329 -16.312 1.00 84.38 81 ALA A N 1
ATOM 670 C CA . ALA A 1 81 ? -8.992 -15.091 -15.768 1.00 84.38 81 ALA A CA 1
ATOM 671 C C . ALA A 1 81 ? -8.704 -13.873 -16.663 1.00 84.38 81 ALA A C 1
ATOM 673 O O . ALA A 1 81 ? -9.547 -12.992 -16.798 1.00 84.38 81 ALA A O 1
ATOM 674 N N . PHE A 1 82 ? -7.530 -13.823 -17.298 1.00 83.50 82 PHE A N 1
ATOM 675 C CA . PHE A 1 82 ? -7.172 -12.783 -18.258 1.00 83.50 82 PHE A CA 1
ATOM 676 C C . PHE A 1 82 ? -8.109 -12.781 -19.475 1.00 83.50 82 PHE A C 1
ATOM 678 O O . PHE A 1 82 ? -8.585 -11.720 -19.878 1.00 83.50 82 PHE A O 1
ATOM 685 N N . LEU A 1 83 ? -8.429 -13.958 -20.019 1.00 89.25 83 LEU A N 1
ATOM 686 C CA . LEU A 1 83 ? -9.333 -14.099 -21.165 1.00 89.25 83 LEU A CA 1
ATOM 687 C C . LEU A 1 83 ? -10.787 -13.714 -20.845 1.00 89.25 83 LEU A C 1
ATOM 689 O O . LEU A 1 83 ? -11.534 -13.359 -21.756 1.00 89.25 83 LEU A O 1
ATOM 693 N N . GLU A 1 84 ? -11.185 -13.746 -19.572 1.00 90.69 84 GLU A N 1
ATOM 694 C CA . GLU A 1 84 ? -12.498 -13.273 -19.111 1.00 90.69 84 GLU A CA 1
ATOM 695 C C . GLU A 1 84 ? -12.594 -11.737 -19.027 1.00 90.69 84 GLU A C 1
ATOM 697 O O . GLU A 1 84 ? -13.695 -11.190 -18.927 1.00 90.69 84 GLU A O 1
ATOM 702 N N . LEU A 1 85 ? -11.467 -11.014 -19.075 1.00 84.06 85 LEU A N 1
ATOM 703 C CA . LEU A 1 85 ? -11.463 -9.552 -19.021 1.00 84.06 85 LEU A CA 1
ATOM 704 C C . LEU A 1 85 ? -12.006 -8.934 -20.316 1.00 84.06 85 LEU A C 1
ATOM 706 O O . LEU A 1 85 ? -11.877 -9.486 -21.404 1.00 84.06 85 LEU A O 1
ATOM 710 N N . GLY A 1 86 ? -12.564 -7.726 -20.219 1.00 87.25 86 GLY A N 1
ATOM 711 C CA . GLY A 1 86 ? -12.937 -6.941 -21.398 1.00 87.25 86 GLY A CA 1
ATOM 712 C C . GLY A 1 86 ? -11.729 -6.605 -22.284 1.00 87.25 86 GLY A C 1
ATOM 713 O O . GLY A 1 86 ? -10.619 -6.411 -21.790 1.00 87.25 86 GLY A O 1
ATOM 714 N N . LYS A 1 87 ? -11.958 -6.474 -23.597 1.00 91.12 87 LYS A N 1
ATOM 715 C CA . LYS A 1 87 ? -10.897 -6.297 -24.605 1.00 91.12 87 LYS A CA 1
ATOM 716 C C . LYS A 1 87 ? -9.937 -5.135 -24.302 1.00 91.12 87 LYS A C 1
ATOM 718 O O . LYS A 1 87 ? -8.735 -5.300 -24.449 1.00 91.12 87 LYS A O 1
ATOM 723 N N . GLY A 1 88 ? -10.450 -4.001 -23.816 1.00 83.06 88 GLY A N 1
ATOM 724 C CA . GLY A 1 88 ? -9.612 -2.851 -23.451 1.00 83.06 88 GLY A CA 1
ATOM 725 C C . GLY A 1 88 ? -8.631 -3.145 -22.308 1.00 83.06 88 GLY A C 1
ATOM 726 O O . GLY A 1 88 ? -7.501 -2.667 -22.330 1.00 83.06 88 GLY A O 1
ATOM 727 N N . TYR A 1 89 ? -9.018 -3.986 -21.342 1.00 76.00 89 TYR A N 1
ATOM 728 C CA . TYR A 1 89 ? -8.106 -4.444 -20.292 1.00 76.00 89 TYR A CA 1
ATOM 729 C C . TYR A 1 89 ? -7.076 -5.434 -20.840 1.00 76.00 89 TYR A C 1
ATOM 731 O O . TYR A 1 89 ? -5.908 -5.357 -20.469 1.00 76.00 89 TYR A O 1
ATOM 739 N N . GLN A 1 90 ? -7.489 -6.334 -21.741 1.00 84.94 90 GLN A N 1
ATOM 740 C CA . GLN A 1 90 ? -6.572 -7.285 -22.373 1.00 84.94 90 GLN A CA 1
ATOM 741 C C . GLN A 1 90 ? -5.479 -6.560 -23.169 1.00 84.94 90 GLN A C 1
ATOM 743 O O . GLN A 1 90 ? -4.297 -6.813 -22.949 1.00 84.94 90 GLN A O 1
ATOM 748 N N . GLU A 1 91 ? -5.871 -5.595 -24.006 1.00 89.69 91 GLU A N 1
ATOM 749 C CA . GLU A 1 91 ? -4.963 -4.765 -24.810 1.00 89.69 91 GLU A CA 1
ATOM 750 C C . GLU A 1 91 ? -3.994 -3.955 -23.925 1.00 89.69 91 GLU A C 1
ATOM 752 O O . GLU A 1 91 ? -2.804 -3.860 -24.231 1.00 89.69 91 GLU A O 1
ATOM 757 N N . ALA A 1 92 ? -4.471 -3.412 -22.796 1.00 79.94 92 ALA A N 1
ATOM 758 C CA . ALA A 1 92 ? -3.627 -2.689 -21.845 1.00 79.94 92 ALA A CA 1
ATOM 759 C C . ALA A 1 92 ? -2.574 -3.597 -21.188 1.00 79.94 92 ALA A C 1
ATOM 761 O O . ALA A 1 92 ? -1.400 -3.233 -21.124 1.00 79.94 92 ALA A O 1
ATOM 762 N N . ILE A 1 93 ? -2.974 -4.778 -20.709 1.00 79.50 93 ILE A N 1
ATOM 763 C CA . ILE A 1 93 ? -2.052 -5.719 -20.059 1.00 79.50 93 ILE A CA 1
ATOM 764 C C . ILE A 1 93 ? -1.062 -6.278 -21.090 1.00 79.50 93 ILE A C 1
ATOM 766 O O . ILE A 1 93 ? 0.125 -6.373 -20.783 1.00 79.50 93 ILE A O 1
ATOM 770 N N . GLU A 1 94 ? -1.508 -6.600 -22.307 1.00 87.38 94 GLU A N 1
ATOM 771 C CA . GLU A 1 94 ? -0.648 -7.096 -23.387 1.00 87.38 94 GLU A CA 1
ATOM 772 C C . GLU A 1 94 ? 0.458 -6.095 -23.745 1.00 87.38 94 GLU A C 1
ATOM 774 O O . GLU A 1 94 ? 1.635 -6.462 -23.743 1.00 87.38 94 GLU A O 1
ATOM 779 N N . ASP A 1 95 ? 0.100 -4.831 -24.005 1.00 86.25 95 ASP A N 1
ATOM 780 C CA . ASP A 1 95 ? 1.056 -3.779 -24.377 1.00 86.25 95 ASP A CA 1
ATOM 781 C C . ASP A 1 95 ? 2.151 -3.609 -23.316 1.00 86.25 95 ASP A C 1
ATOM 783 O O . ASP A 1 95 ? 3.346 -3.610 -23.626 1.00 86.25 95 ASP A O 1
ATOM 787 N N . ILE A 1 96 ? 1.749 -3.520 -22.046 1.00 82.12 96 ILE A N 1
ATOM 788 C CA . ILE A 1 96 ? 2.684 -3.345 -20.934 1.00 82.12 96 ILE A CA 1
ATOM 789 C C . ILE A 1 96 ? 3.562 -4.576 -20.743 1.00 82.12 96 ILE A C 1
ATOM 791 O O . ILE A 1 96 ? 4.772 -4.436 -20.570 1.00 82.12 96 ILE A O 1
ATOM 795 N N . THR A 1 97 ? 2.982 -5.772 -20.827 1.00 79.31 97 THR A N 1
ATOM 796 C CA . THR A 1 97 ? 3.714 -7.035 -20.678 1.00 79.31 97 THR A CA 1
ATOM 797 C C . THR A 1 97 ? 4.759 -7.207 -21.777 1.00 79.31 97 THR A C 1
ATOM 799 O O . THR A 1 97 ? 5.900 -7.569 -21.495 1.00 79.31 97 THR A O 1
ATOM 802 N N . ASN A 1 98 ? 4.405 -6.889 -23.024 1.00 87.12 98 ASN A N 1
ATOM 803 C CA . ASN A 1 98 ? 5.315 -6.943 -24.165 1.00 87.12 98 ASN A CA 1
ATOM 804 C C . ASN A 1 98 ? 6.486 -5.956 -24.003 1.00 87.12 98 ASN A C 1
ATOM 806 O O . ASN A 1 98 ? 7.655 -6.341 -24.080 1.00 87.12 98 ASN A O 1
ATOM 810 N N . ARG A 1 99 ? 6.188 -4.681 -23.713 1.00 84.31 99 ARG A N 1
ATOM 811 C CA . ARG A 1 99 ? 7.212 -3.633 -23.553 1.00 84.31 99 ARG A CA 1
ATOM 812 C C . ARG A 1 99 ? 8.133 -3.898 -22.360 1.00 84.31 99 ARG A C 1
ATOM 814 O O . ARG A 1 99 ? 9.342 -3.700 -22.472 1.00 84.31 99 ARG A O 1
ATOM 821 N N . MET A 1 100 ? 7.580 -4.375 -21.247 1.00 76.25 100 MET A N 1
ATOM 822 C CA . MET A 1 100 ? 8.344 -4.724 -20.050 1.00 76.25 100 MET A CA 1
ATOM 823 C C . MET A 1 100 ? 9.250 -5.929 -20.306 1.00 76.25 100 MET A C 1
ATOM 825 O O . MET A 1 100 ? 10.446 -5.853 -20.036 1.00 76.25 100 MET A O 1
ATOM 829 N N . GLY A 1 101 ? 8.727 -6.989 -20.930 1.00 72.94 101 GLY A N 1
ATOM 830 C CA . GLY A 1 101 ? 9.510 -8.162 -21.317 1.00 72.94 101 GLY A CA 1
ATOM 831 C C . GLY A 1 101 ? 10.670 -7.828 -22.261 1.00 72.94 101 GLY A C 1
ATOM 832 O O . GLY A 1 101 ? 11.797 -8.284 -22.056 1.00 72.94 101 GLY A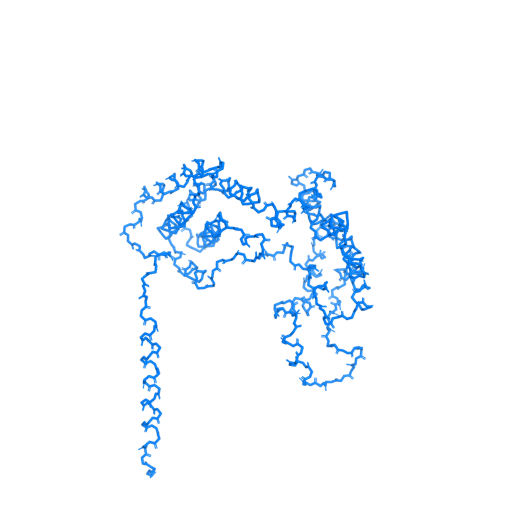 O 1
ATOM 833 N N . ALA A 1 102 ? 10.437 -6.964 -23.254 1.00 84.31 102 ALA A N 1
ATOM 834 C CA . ALA A 1 102 ? 11.487 -6.478 -24.148 1.00 84.31 102 ALA A CA 1
ATOM 835 C C . ALA A 1 102 ? 12.562 -5.657 -23.412 1.00 84.31 102 ALA A C 1
ATOM 837 O O . ALA A 1 102 ? 13.757 -5.852 -23.650 1.00 84.31 102 ALA A O 1
ATOM 838 N N . GLY A 1 103 ? 12.144 -4.769 -22.506 1.00 78.75 103 GLY A N 1
ATOM 839 C CA . GLY A 1 103 ? 13.034 -3.949 -21.690 1.00 78.75 103 GLY A CA 1
ATOM 840 C C . GLY A 1 103 ? 13.902 -4.763 -20.736 1.00 78.75 103 GLY A C 1
ATOM 841 O O . GLY A 1 103 ? 15.119 -4.602 -20.701 1.00 78.75 103 GLY A O 1
ATOM 842 N N . MET A 1 104 ? 13.309 -5.718 -20.027 1.00 71.44 104 MET A N 1
ATOM 843 C CA . MET A 1 104 ? 14.052 -6.621 -19.147 1.00 71.44 104 MET A CA 1
ATOM 844 C C . MET A 1 104 ? 15.037 -7.489 -19.934 1.00 71.44 104 MET A C 1
ATOM 846 O O . MET A 1 104 ? 16.192 -7.632 -19.543 1.00 71.44 104 MET A O 1
ATOM 850 N N . ALA A 1 105 ? 14.624 -8.008 -21.096 1.00 76.50 105 ALA A N 1
ATOM 851 C CA . ALA A 1 105 ? 15.509 -8.756 -21.985 1.00 76.50 105 ALA A CA 1
ATOM 852 C C . ALA A 1 105 ? 16.725 -7.935 -22.447 1.00 76.50 105 ALA A C 1
ATOM 854 O O . ALA A 1 105 ? 17.804 -8.496 -22.634 1.00 76.50 105 ALA A O 1
ATOM 855 N N . LYS A 1 106 ? 16.570 -6.615 -22.617 1.00 80.81 106 LYS A N 1
ATOM 856 C CA . LYS A 1 106 ? 17.675 -5.703 -22.941 1.00 80.81 106 LYS A CA 1
ATOM 857 C C . LYS A 1 106 ? 18.687 -5.608 -21.792 1.00 80.81 106 LYS A C 1
ATOM 859 O O . LYS A 1 106 ? 19.883 -5.704 -22.053 1.00 80.81 106 LYS A O 1
ATOM 864 N N . PHE A 1 107 ? 18.225 -5.467 -20.550 1.00 73.56 107 PHE A N 1
ATOM 865 C CA . PHE A 1 107 ? 19.084 -5.289 -19.366 1.00 73.56 107 PHE A CA 1
ATOM 866 C C . PHE A 1 107 ? 19.599 -6.591 -18.736 1.00 73.56 107 PHE A C 1
ATOM 868 O O . PHE A 1 107 ? 20.435 -6.552 -17.844 1.00 73.56 107 PHE A O 1
ATOM 875 N N . ILE A 1 108 ? 19.187 -7.758 -19.235 1.00 69.38 108 ILE A N 1
ATOM 876 C CA . ILE A 1 108 ? 19.840 -9.030 -18.878 1.00 69.38 108 ILE A CA 1
ATOM 877 C C . ILE A 1 108 ? 21.245 -9.135 -19.487 1.00 69.38 108 ILE A C 1
ATOM 879 O O . ILE A 1 108 ? 22.140 -9.717 -18.881 1.00 69.38 108 ILE A O 1
ATOM 883 N N . CYS A 1 109 ? 21.441 -8.592 -20.691 1.00 63.09 109 CYS A N 1
ATOM 884 C CA . CYS A 1 109 ? 22.718 -8.657 -21.410 1.00 63.09 109 CYS A CA 1
ATOM 885 C C . CYS A 1 109 ? 23.525 -7.352 -21.334 1.00 63.09 109 CYS A C 1
ATOM 887 O O . CYS A 1 109 ? 24.605 -7.279 -21.918 1.00 63.09 109 CYS A O 1
ATOM 889 N N . LYS A 1 110 ? 22.983 -6.316 -20.685 1.00 70.56 110 LYS A N 1
ATOM 890 C CA . LYS A 1 110 ? 23.568 -4.978 -20.598 1.00 70.56 110 LYS A CA 1
ATOM 891 C C . LYS A 1 110 ? 23.604 -4.542 -19.138 1.00 70.56 110 LYS A C 1
ATOM 893 O O . LYS A 1 110 ? 22.553 -4.443 -18.511 1.00 70.56 110 LYS A O 1
ATOM 898 N N . GLU A 1 111 ? 24.795 -4.247 -18.631 1.00 64.19 111 GLU A N 1
ATOM 899 C CA . GLU A 1 111 ? 24.953 -3.643 -17.309 1.00 64.19 111 GLU A CA 1
ATOM 900 C C . GLU A 1 111 ? 24.446 -2.193 -17.308 1.00 64.19 111 GLU A C 1
ATOM 902 O O . GLU A 1 111 ? 24.496 -1.487 -18.319 1.00 64.19 111 GLU A O 1
ATOM 907 N N . VAL A 1 112 ? 23.913 -1.758 -16.167 1.00 67.44 112 VAL A N 1
ATOM 908 C CA . VAL A 1 112 ? 23.470 -0.376 -15.960 1.00 67.44 112 VAL A CA 1
ATOM 909 C C . VAL A 1 112 ? 24.679 0.438 -15.509 1.00 67.44 112 VAL A C 1
ATOM 911 O O . VAL A 1 112 ? 25.067 0.374 -14.344 1.00 67.44 112 VAL A O 1
ATOM 914 N N . GLU A 1 113 ? 25.289 1.174 -16.436 1.00 61.75 113 GLU A N 1
ATOM 915 C CA . GLU A 1 113 ? 26.526 1.925 -16.178 1.00 61.75 113 GLU A CA 1
ATOM 916 C C . GLU A 1 113 ? 26.284 3.430 -15.999 1.00 61.75 113 GLU A C 1
ATOM 918 O O . GLU A 1 113 ? 27.039 4.104 -15.296 1.00 61.75 113 GLU A O 1
ATOM 923 N N . THR A 1 114 ? 25.233 3.970 -16.621 1.00 61.06 114 THR A N 1
ATOM 924 C CA . THR A 1 114 ? 24.923 5.407 -16.619 1.00 61.06 114 THR A CA 1
ATOM 925 C C . THR A 1 114 ? 23.565 5.713 -15.984 1.00 61.06 114 THR A C 1
ATOM 927 O O . THR A 1 114 ? 22.725 4.830 -15.820 1.00 61.06 114 THR A O 1
ATOM 930 N N . ILE A 1 115 ? 23.335 6.985 -15.641 1.00 54.59 115 ILE A N 1
ATOM 931 C CA . ILE A 1 115 ? 22.025 7.455 -15.159 1.00 54.59 115 ILE A CA 1
ATOM 932 C C . ILE A 1 115 ? 20.958 7.243 -16.240 1.00 54.59 115 ILE A C 1
ATOM 934 O O . ILE A 1 115 ? 19.885 6.746 -15.931 1.00 54.59 115 ILE A O 1
ATOM 938 N N . ASP A 1 116 ? 21.278 7.502 -17.511 1.00 69.00 116 ASP A N 1
ATOM 939 C CA . ASP A 1 116 ? 20.351 7.265 -18.624 1.00 69.00 116 ASP A CA 1
ATOM 940 C C . ASP A 1 116 ? 19.991 5.773 -18.761 1.00 69.00 116 ASP A C 1
ATOM 942 O O . ASP A 1 116 ? 18.837 5.426 -19.016 1.00 69.00 116 ASP A O 1
ATOM 946 N N . ASP A 1 117 ? 20.960 4.872 -18.551 1.00 61.09 117 ASP A N 1
ATOM 947 C CA . ASP A 1 117 ? 20.707 3.425 -18.523 1.00 61.09 117 ASP A CA 1
ATOM 948 C C . ASP A 1 117 ? 19.815 3.029 -17.349 1.00 61.09 117 ASP A C 1
ATOM 950 O O . ASP A 1 117 ? 18.971 2.141 -17.483 1.00 61.09 117 ASP A O 1
ATOM 954 N N . TYR A 1 118 ? 19.998 3.679 -16.200 1.00 57.03 118 TYR A N 1
ATOM 955 C CA . TYR A 1 118 ? 19.176 3.447 -15.026 1.00 57.03 118 TYR A CA 1
ATOM 956 C C . TYR A 1 118 ? 17.751 3.957 -15.233 1.00 57.03 118 TYR A C 1
ATOM 958 O O . TYR A 1 118 ? 16.812 3.201 -15.006 1.00 57.03 118 TYR A O 1
ATOM 966 N N . ASP A 1 119 ? 17.567 5.179 -15.723 1.00 59.88 119 ASP A N 1
ATOM 967 C CA . ASP A 1 119 ? 16.254 5.753 -16.030 1.00 59.88 119 ASP A CA 1
ATOM 968 C C . ASP A 1 119 ? 15.514 4.898 -17.062 1.00 59.88 119 ASP A C 1
ATOM 970 O O . ASP A 1 119 ? 14.320 4.623 -16.925 1.00 59.88 119 ASP A O 1
ATOM 974 N N . GLU A 1 120 ? 16.230 4.403 -18.073 1.00 76.25 120 GLU A N 1
ATOM 975 C CA . GLU A 1 120 ? 15.670 3.488 -19.058 1.00 76.25 120 GLU A CA 1
ATOM 976 C C . GLU A 1 120 ? 15.297 2.129 -18.431 1.00 76.25 120 GLU A C 1
ATOM 978 O O . GLU A 1 120 ? 14.215 1.599 -18.698 1.00 76.25 120 GLU A O 1
ATOM 983 N N . TYR A 1 121 ? 16.140 1.564 -17.566 1.00 70.06 121 TYR A N 1
ATOM 984 C CA . TYR A 1 121 ? 15.812 0.341 -16.831 1.00 70.06 121 TYR A CA 1
ATOM 985 C C . TYR A 1 121 ? 14.551 0.525 -15.975 1.00 70.06 121 TYR A C 1
ATOM 987 O O . TYR A 1 121 ? 13.611 -0.273 -16.043 1.00 70.06 121 TYR A O 1
ATOM 995 N N . CYS A 1 122 ? 14.494 1.624 -15.227 1.00 57.50 122 CYS A N 1
ATOM 996 C CA . CYS A 1 122 ? 13.395 1.989 -14.343 1.00 57.50 122 CYS A CA 1
ATOM 997 C C . CYS A 1 122 ? 12.102 2.266 -15.116 1.00 57.50 122 CYS A C 1
ATOM 999 O O . CYS A 1 122 ? 11.019 1.899 -14.651 1.00 57.50 122 CYS A O 1
ATOM 1001 N N . HIS A 1 123 ? 12.200 2.828 -16.324 1.00 74.31 123 HIS A N 1
ATOM 1002 C CA . HIS A 1 123 ? 11.069 2.965 -17.234 1.00 74.31 123 HIS A CA 1
ATOM 1003 C C . HIS A 1 123 ? 10.438 1.599 -17.502 1.00 74.31 123 HIS A C 1
ATOM 1005 O O . HIS A 1 123 ? 9.230 1.439 -17.322 1.00 74.31 123 HIS A O 1
ATOM 1011 N N . TYR A 1 124 ? 11.241 0.599 -17.873 1.00 73.81 124 TYR A N 1
ATOM 1012 C CA . TYR A 1 124 ? 10.713 -0.715 -18.227 1.00 73.81 124 TYR A CA 1
ATOM 1013 C C . TYR A 1 124 ? 10.122 -1.469 -17.033 1.00 73.81 124 TYR A C 1
ATOM 1015 O O . TYR A 1 124 ? 9.043 -2.040 -17.171 1.00 73.81 124 TYR A O 1
ATOM 1023 N N . VAL A 1 125 ? 10.779 -1.458 -15.867 1.00 63.47 125 VAL A N 1
ATOM 1024 C CA . VAL A 1 125 ? 10.346 -2.277 -14.714 1.00 63.47 125 VAL A CA 1
ATOM 1025 C C . VAL A 1 125 ? 9.316 -1.598 -13.804 1.00 63.47 125 VAL A C 1
ATOM 1027 O O . VAL A 1 125 ? 8.613 -2.286 -13.065 1.00 63.47 125 VAL A O 1
ATOM 1030 N N . ALA A 1 126 ? 9.206 -0.265 -13.839 1.00 57.19 126 ALA A N 1
ATOM 1031 C CA . ALA A 1 126 ? 8.322 0.503 -12.953 1.00 57.19 126 ALA A CA 1
ATOM 1032 C C . ALA A 1 126 ? 7.515 1.596 -13.676 1.00 57.19 126 ALA A C 1
ATOM 1034 O O . ALA A 1 126 ? 6.327 1.767 -13.400 1.00 57.19 126 ALA A O 1
ATOM 1035 N N . GLY A 1 127 ? 8.107 2.312 -14.633 1.00 61.50 127 GLY A N 1
ATOM 1036 C CA . GLY A 1 127 ? 7.403 3.329 -15.426 1.00 61.50 127 GLY A CA 1
ATOM 1037 C C . GLY A 1 127 ? 6.220 2.762 -16.221 1.00 61.50 127 GLY A C 1
ATOM 1038 O O . GLY A 1 127 ? 5.110 3.296 -16.179 1.00 61.50 127 GLY A O 1
ATOM 1039 N N . LEU A 1 128 ? 6.427 1.626 -16.893 1.00 70.25 128 LEU A N 1
ATOM 1040 C CA . LEU A 1 128 ? 5.396 0.937 -17.675 1.00 70.25 128 LEU A CA 1
ATOM 1041 C C . LEU A 1 128 ? 4.233 0.420 -16.827 1.00 70.25 128 LEU A C 1
ATOM 1043 O O . LEU A 1 128 ? 3.101 0.369 -17.296 1.00 70.25 128 LEU A O 1
ATOM 1047 N N . VAL A 1 129 ? 4.485 0.082 -15.566 1.00 71.06 129 VAL A N 1
ATOM 1048 C CA . VAL A 1 129 ? 3.435 -0.310 -14.624 1.00 71.06 129 VAL A CA 1
ATOM 1049 C C . VAL A 1 129 ? 2.471 0.852 -14.369 1.00 71.06 129 VAL A C 1
ATOM 1051 O O . VAL A 1 129 ? 1.256 0.670 -14.444 1.00 71.06 129 VAL A O 1
ATOM 1054 N N . GLY A 1 130 ? 2.995 2.059 -14.121 1.00 60.09 130 GLY A N 1
ATOM 1055 C CA . GLY A 1 130 ? 2.172 3.262 -13.955 1.00 60.09 130 GLY A CA 1
ATOM 1056 C C . GLY A 1 130 ? 1.346 3.579 -15.206 1.00 60.09 130 GLY A C 1
ATOM 1057 O O . GLY A 1 130 ? 0.167 3.939 -15.113 1.00 60.09 130 GLY A O 1
ATOM 1058 N N . LEU A 1 131 ? 1.934 3.372 -16.389 1.00 70.94 131 LEU A N 1
ATOM 1059 C CA . LEU A 1 131 ? 1.230 3.484 -17.668 1.00 70.94 131 LEU A CA 1
ATOM 1060 C C . LEU A 1 131 ? 0.114 2.437 -17.810 1.00 70.94 131 LEU A C 1
ATOM 1062 O O . LEU A 1 131 ? -0.992 2.776 -18.226 1.00 70.94 131 LEU A O 1
ATOM 1066 N N . GLY A 1 132 ? 0.371 1.189 -17.419 1.00 69.94 132 GLY A N 1
ATOM 1067 C CA . GLY A 1 132 ? -0.618 0.113 -17.433 1.00 69.94 132 GLY A CA 1
ATOM 1068 C C . GLY A 1 132 ? -1.835 0.415 -16.583 1.00 69.94 132 GLY A C 1
ATOM 1069 O O . GLY A 1 132 ? -2.955 0.330 -17.074 1.00 69.94 132 GLY A O 1
ATOM 1070 N N . LEU A 1 133 ? -1.618 0.857 -15.345 1.00 62.94 133 LEU A N 1
ATOM 1071 C CA . LEU A 1 133 ? -2.702 1.262 -14.448 1.00 62.94 133 LEU A CA 1
ATOM 1072 C C . LEU A 1 133 ? -3.541 2.394 -15.047 1.00 62.94 133 LEU A C 1
ATOM 1074 O O . LEU A 1 133 ? -4.766 2.320 -15.045 1.00 62.94 133 LEU A O 1
ATOM 1078 N N . SER A 1 134 ? -2.885 3.392 -15.647 1.00 68.06 134 SER A N 1
ATOM 1079 C CA . SER A 1 134 ? -3.571 4.504 -16.321 1.00 68.06 134 SER A CA 1
ATOM 1080 C C . SER A 1 134 ? -4.456 4.006 -17.476 1.00 68.06 134 SER A C 1
ATOM 1082 O O . SER A 1 134 ? -5.605 4.424 -17.607 1.00 68.06 134 SER A O 1
ATOM 1084 N N . LYS A 1 135 ? -3.957 3.056 -18.281 1.00 75.25 135 LYS A N 1
ATOM 1085 C CA . LYS A 1 135 ? -4.725 2.422 -19.365 1.00 75.25 135 LYS A CA 1
ATOM 1086 C C . LYS A 1 135 ? -5.882 1.564 -18.845 1.00 75.25 135 LYS A C 1
ATOM 1088 O O . LYS A 1 135 ? -6.946 1.569 -19.456 1.00 75.25 135 LYS A O 1
ATOM 1093 N N . LEU A 1 136 ? -5.710 0.866 -17.720 1.00 65.25 136 LEU A N 1
ATOM 1094 C CA . LEU A 1 136 ? -6.770 0.073 -17.088 1.00 65.25 136 LEU A CA 1
ATOM 1095 C C . LEU A 1 136 ? -7.904 0.962 -16.554 1.00 65.25 136 LEU A C 1
ATOM 1097 O O . LEU A 1 136 ? -9.068 0.651 -16.789 1.00 65.25 136 LEU A O 1
ATOM 1101 N N . PHE A 1 137 ? -7.586 2.084 -15.900 1.00 64.12 137 PHE A N 1
ATOM 1102 C CA . PHE A 1 137 ? -8.593 3.040 -15.411 1.00 64.12 137 PHE A CA 1
ATOM 1103 C C . PHE A 1 137 ? -9.350 3.735 -16.548 1.00 64.12 137 PHE A C 1
ATOM 1105 O O . PHE A 1 137 ? -10.550 3.998 -16.444 1.00 64.12 137 PHE A O 1
ATOM 1112 N N . HIS A 1 138 ? -8.668 3.980 -17.667 1.00 73.06 138 HIS A N 1
ATOM 1113 C CA . HIS A 1 138 ? -9.323 4.456 -18.876 1.00 73.06 138 HIS A CA 1
ATOM 1114 C C . HIS A 1 138 ? -10.244 3.387 -19.486 1.00 73.06 138 HIS A C 1
ATOM 1116 O O . HIS A 1 138 ? -11.396 3.668 -19.813 1.00 73.06 138 HIS A O 1
ATOM 1122 N N . ALA A 1 139 ? -9.779 2.136 -19.579 1.00 70.62 139 ALA A N 1
ATOM 1123 C CA . ALA A 1 139 ? -10.565 1.017 -20.102 1.00 70.62 139 ALA A CA 1
ATOM 1124 C C . ALA A 1 139 ? -11.805 0.695 -19.247 1.00 70.62 139 ALA A C 1
ATOM 1126 O O . ALA A 1 139 ? -12.800 0.202 -19.780 1.00 70.62 139 ALA A O 1
ATOM 1127 N N . SER A 1 140 ? -11.780 1.005 -17.945 1.00 72.00 140 SER A N 1
ATOM 1128 C CA . SER A 1 140 ? -12.947 0.893 -17.062 1.00 72.00 140 SER A CA 1
ATOM 1129 C C . SER A 1 140 ? -13.947 2.041 -17.196 1.00 72.00 140 SER A C 1
ATOM 1131 O O . SER A 1 140 ? -15.017 1.983 -16.587 1.00 72.00 140 SER A O 1
ATOM 1133 N N . GLY A 1 141 ? -13.618 3.083 -17.967 1.00 75.19 141 GLY A N 1
ATOM 1134 C CA . GLY A 1 141 ? -14.407 4.309 -18.081 1.00 75.19 141 GLY A CA 1
ATOM 1135 C C . GLY A 1 141 ? -14.439 5.130 -16.791 1.00 75.19 141 GLY A C 1
ATOM 1136 O O . GLY A 1 141 ? -15.353 5.928 -16.604 1.00 75.19 141 GLY A O 1
ATOM 1137 N N . SER A 1 142 ? -13.497 4.890 -15.874 1.00 53.53 142 SER A N 1
ATOM 1138 C CA . SER A 1 142 ? -13.461 5.552 -14.566 1.00 53.53 142 SER A CA 1
ATOM 1139 C C . SER A 1 142 ? -12.648 6.843 -14.583 1.00 53.53 142 SER A C 1
ATOM 1141 O O . SER A 1 142 ? -12.926 7.718 -13.774 1.00 53.53 142 SER A O 1
ATOM 1143 N N . GLU A 1 143 ? -11.686 6.971 -15.501 1.00 69.19 143 GLU A N 1
ATOM 1144 C CA . GLU A 1 143 ? -10.781 8.121 -15.596 1.00 69.19 143 GLU A CA 1
ATOM 1145 C C . GLU A 1 143 ? -10.447 8.466 -17.061 1.00 69.19 143 GLU A C 1
ATOM 1147 O O . GLU A 1 143 ? -10.492 7.612 -17.957 1.00 69.19 143 GLU A O 1
ATOM 1152 N N . ASP A 1 144 ? -10.052 9.717 -17.302 1.00 79.56 144 ASP A N 1
ATOM 1153 C CA . ASP A 1 144 ? -9.426 10.126 -18.562 1.00 79.56 144 ASP A CA 1
ATOM 1154 C C . ASP A 1 144 ? -7.990 9.578 -18.655 1.00 79.56 144 ASP A C 1
ATOM 1156 O O . ASP A 1 144 ? -7.282 9.446 -17.653 1.00 79.56 144 ASP A O 1
ATOM 1160 N N . LEU A 1 145 ? -7.528 9.263 -19.869 1.00 74.69 145 LEU A N 1
ATOM 1161 C CA . LEU A 1 145 ? -6.187 8.714 -20.066 1.00 74.69 145 LEU A CA 1
ATOM 1162 C C . LEU A 1 145 ? -5.110 9.788 -19.830 1.00 74.69 145 LEU A C 1
ATOM 1164 O O . LEU A 1 145 ? -5.010 10.763 -20.578 1.00 74.69 145 LEU A O 1
ATOM 1168 N N . ALA A 1 146 ? -4.271 9.583 -18.813 1.00 72.50 146 ALA A N 1
ATOM 1169 C CA . ALA A 1 146 ? -3.078 10.394 -18.576 1.00 72.50 146 ALA A CA 1
ATOM 1170 C C . ALA A 1 146 ? -2.027 10.198 -19.688 1.00 72.50 146 ALA A C 1
ATOM 1172 O O . ALA A 1 146 ? -1.965 9.142 -20.317 1.00 72.50 146 ALA A O 1
ATOM 1173 N N . SER A 1 147 ? -1.174 11.202 -19.931 1.00 80.25 147 SER A N 1
ATOM 1174 C CA . SER A 1 147 ? -0.116 11.085 -20.943 1.00 80.25 147 SER A CA 1
ATOM 1175 C C . SER A 1 147 ? 0.956 10.070 -20.536 1.00 80.25 147 SER A C 1
ATOM 1177 O O . SER A 1 147 ? 1.367 10.027 -19.376 1.00 80.25 147 SER A O 1
ATOM 1179 N N . ASP A 1 148 ? 1.496 9.330 -21.511 1.00 73.69 148 ASP A N 1
ATOM 1180 C CA . ASP A 1 148 ? 2.567 8.346 -21.292 1.00 73.69 148 ASP A CA 1
ATOM 1181 C C . ASP A 1 148 ? 3.765 8.921 -20.520 1.00 73.69 148 ASP A C 1
ATOM 1183 O O . ASP A 1 148 ? 4.335 8.251 -19.658 1.00 73.69 148 ASP A O 1
ATOM 1187 N N . SER A 1 149 ? 4.122 10.182 -20.788 1.00 73.94 149 SER A N 1
ATOM 1188 C CA . SER A 1 149 ? 5.186 10.895 -20.075 1.00 73.94 149 SER A CA 1
ATOM 1189 C C . SER A 1 149 ? 4.887 11.070 -18.586 1.00 73.94 149 SER A C 1
ATOM 1191 O O . SER A 1 149 ? 5.767 10.839 -17.762 1.00 73.94 149 SER A O 1
ATOM 1193 N N . LEU A 1 150 ? 3.651 11.432 -18.230 1.00 68.94 150 LEU A N 1
ATOM 1194 C CA . LEU A 1 150 ? 3.242 11.689 -16.852 1.00 68.94 150 LEU A CA 1
ATOM 1195 C C . LEU A 1 150 ? 3.162 10.385 -16.051 1.00 68.94 150 LEU A C 1
ATOM 1197 O O . LEU A 1 150 ? 3.661 10.318 -14.927 1.00 68.94 150 LEU A O 1
ATOM 1201 N N . SER A 1 151 ? 2.602 9.332 -16.651 1.00 68.50 151 SER A N 1
ATOM 1202 C CA . SER A 1 151 ? 2.537 8.004 -16.034 1.00 68.50 151 SER A CA 1
ATOM 1203 C C . SER A 1 151 ? 3.929 7.395 -15.838 1.00 68.50 151 SER A C 1
ATOM 1205 O O . SER A 1 151 ? 4.193 6.798 -14.794 1.00 68.50 151 SER A O 1
ATOM 1207 N N . ASN A 1 152 ? 4.844 7.595 -16.794 1.00 66.75 152 ASN A N 1
ATOM 1208 C CA . ASN A 1 152 ? 6.234 7.171 -16.655 1.00 66.75 152 ASN A CA 1
ATOM 1209 C C . ASN A 1 152 ? 6.962 7.922 -15.530 1.00 66.75 152 ASN A C 1
ATOM 1211 O O . ASN A 1 152 ? 7.604 7.294 -14.691 1.00 66.75 152 ASN A O 1
ATOM 1215 N N . SER A 1 153 ? 6.829 9.251 -15.474 1.00 66.38 153 SER A N 1
ATOM 1216 C CA . SER A 1 153 ? 7.445 10.064 -14.418 1.00 66.38 153 SER A CA 1
ATOM 1217 C C . SER A 1 153 ? 7.002 9.642 -13.015 1.00 66.38 153 SER A C 1
ATOM 1219 O O . SER A 1 153 ? 7.812 9.682 -12.095 1.00 66.38 153 SER A O 1
ATOM 1221 N N . MET A 1 154 ? 5.755 9.185 -12.843 1.00 65.56 154 MET A N 1
ATOM 1222 C CA . MET A 1 154 ? 5.282 8.639 -11.565 1.00 65.56 154 MET A CA 1
ATOM 1223 C C . MET A 1 154 ? 6.044 7.364 -11.166 1.00 65.56 154 MET A C 1
ATOM 1225 O O . MET A 1 154 ? 6.503 7.257 -10.029 1.00 65.56 154 MET A O 1
ATOM 1229 N N . GLY A 1 155 ? 6.230 6.423 -12.098 1.00 59.62 155 GLY A N 1
ATOM 1230 C CA . GLY A 1 155 ? 6.962 5.180 -11.835 1.00 59.62 155 GLY A CA 1
ATOM 1231 C C . GLY A 1 155 ? 8.460 5.394 -11.595 1.00 59.62 155 GLY A C 1
ATOM 1232 O O . GLY A 1 155 ? 9.019 4.788 -10.681 1.00 59.62 155 GLY A O 1
ATOM 1233 N N . LEU A 1 156 ? 9.091 6.294 -12.359 1.00 62.22 156 LEU A N 1
ATOM 1234 C CA . LEU A 1 156 ? 10.495 6.678 -12.170 1.00 62.22 156 LEU A CA 1
ATOM 1235 C C . LEU A 1 156 ? 10.722 7.356 -10.815 1.00 62.22 156 LEU A C 1
ATOM 1237 O O . LEU A 1 156 ? 11.615 6.955 -10.074 1.00 62.22 156 LEU A O 1
ATOM 1241 N N . PHE A 1 157 ? 9.845 8.286 -10.423 1.00 65.88 157 PHE A N 1
ATOM 1242 C CA . PHE A 1 157 ? 9.928 8.945 -9.120 1.00 65.88 157 PHE A CA 1
ATOM 1243 C C . PHE A 1 157 ? 9.959 7.937 -7.962 1.00 65.88 157 PHE A C 1
ATOM 1245 O O . PHE A 1 157 ? 10.797 8.048 -7.073 1.00 65.88 157 PHE A O 1
ATOM 1252 N N . LEU A 1 158 ? 9.097 6.912 -7.979 1.00 58.66 158 LEU A N 1
ATOM 1253 C CA . LEU A 1 158 ? 9.074 5.877 -6.934 1.00 58.66 158 LEU A CA 1
ATOM 1254 C C . LEU A 1 158 ? 10.385 5.081 -6.835 1.00 58.66 158 LEU A C 1
ATOM 1256 O O . LEU A 1 158 ? 10.713 4.555 -5.769 1.00 58.66 158 LEU A O 1
ATOM 1260 N N . GLN A 1 159 ? 11.118 4.979 -7.938 1.00 59.28 159 GLN A N 1
ATOM 1261 C CA . GLN A 1 159 ? 12.367 4.244 -8.036 1.00 59.28 159 GLN A CA 1
ATOM 1262 C C . GLN A 1 159 ? 13.568 5.108 -7.616 1.00 59.28 159 GLN A C 1
ATOM 1264 O O . GLN A 1 159 ? 14.448 4.609 -6.914 1.00 59.28 159 GLN A O 1
ATOM 1269 N N . ASP A 1 160 ? 13.550 6.409 -7.913 1.00 60.03 160 ASP A N 1
ATOM 1270 C CA . ASP A 1 160 ? 14.571 7.378 -7.480 1.00 60.03 160 ASP A CA 1
ATOM 1271 C C . ASP A 1 160 ? 14.622 7.565 -5.959 1.00 60.03 160 ASP A C 1
ATOM 1273 O O . ASP A 1 160 ? 15.683 7.828 -5.380 1.00 60.03 160 ASP A O 1
ATOM 1277 N N . LEU A 1 161 ? 13.484 7.382 -5.278 1.00 59.12 161 LEU A N 1
ATOM 1278 C CA . LEU A 1 161 ? 13.410 7.435 -3.815 1.00 59.12 161 LEU A CA 1
ATOM 1279 C C . LEU A 1 161 ? 14.177 6.291 -3.120 1.00 59.12 161 LEU A C 1
ATOM 1281 O O . LEU A 1 161 ? 14.342 6.331 -1.900 1.00 59.12 161 LEU A O 1
ATOM 1285 N N . LYS A 1 162 ? 14.655 5.279 -3.863 1.00 59.66 162 LYS A N 1
ATOM 1286 C CA . LYS A 1 162 ? 15.429 4.151 -3.316 1.00 59.66 162 LYS A CA 1
ATOM 1287 C C . LYS A 1 162 ? 16.898 4.479 -3.050 1.00 59.66 162 LYS A C 1
ATOM 1289 O O . LYS A 1 162 ? 17.528 3.794 -2.244 1.00 59.66 162 LYS A O 1
ATOM 1294 N N . TYR A 1 163 ? 17.444 5.510 -3.691 1.00 68.38 163 TYR A N 1
ATOM 1295 C CA . TYR A 1 163 ? 18.848 5.878 -3.532 1.00 68.38 163 TYR A CA 1
ATOM 1296 C C . TYR A 1 163 ? 19.149 6.520 -2.176 1.00 68.38 163 TYR A C 1
ATOM 1298 O O . TYR A 1 163 ? 18.386 7.341 -1.664 1.00 68.38 163 TYR A O 1
ATOM 1306 N N . GLU A 1 164 ? 20.310 6.191 -1.602 1.00 67.00 164 GLU A N 1
ATOM 1307 C CA . GLU A 1 164 ? 20.697 6.672 -0.269 1.00 67.00 164 GLU A CA 1
ATOM 1308 C C . GLU A 1 164 ? 20.844 8.196 -0.198 1.00 67.00 164 GLU A C 1
ATOM 1310 O O . GLU A 1 164 ? 20.477 8.805 0.809 1.00 67.00 164 GLU A O 1
ATOM 1315 N N . GLU A 1 165 ? 21.308 8.823 -1.279 1.00 76.12 165 GLU A N 1
ATOM 1316 C CA . GLU A 1 165 ? 21.437 10.281 -1.405 1.00 76.12 165 GLU A CA 1
ATOM 1317 C C . GLU A 1 165 ? 20.091 11.018 -1.314 1.00 76.12 165 GLU A C 1
ATOM 1319 O O . GLU A 1 165 ? 20.031 12.152 -0.836 1.00 76.12 165 GLU A O 1
ATOM 1324 N N . ASN A 1 166 ? 18.994 10.345 -1.674 1.00 80.81 166 ASN A N 1
ATOM 1325 C CA . ASN A 1 166 ? 17.639 10.884 -1.604 1.00 80.81 166 ASN A CA 1
ATOM 1326 C C . ASN A 1 166 ? 16.907 10.504 -0.311 1.00 80.81 166 ASN A C 1
ATOM 1328 O O . ASN A 1 166 ? 15.779 10.950 -0.109 1.00 80.81 166 ASN A O 1
ATOM 1332 N N . SER A 1 167 ? 17.535 9.742 0.592 1.00 80.81 167 SER A N 1
ATOM 1333 C CA . SER A 1 167 ? 16.902 9.162 1.789 1.00 80.81 167 SER A CA 1
ATOM 1334 C C . SER A 1 167 ? 16.119 10.167 2.641 1.00 80.81 167 SER A C 1
ATOM 1336 O O . SER A 1 167 ? 15.001 9.877 3.064 1.00 80.81 167 SER A O 1
ATOM 1338 N N . VAL A 1 168 ? 16.655 11.373 2.850 1.00 84.94 168 VAL A N 1
ATOM 1339 C CA . VAL A 1 168 ? 15.978 12.426 3.627 1.00 84.94 168 VAL A CA 1
ATOM 1340 C C . VAL A 1 168 ? 14.697 12.889 2.928 1.00 84.94 168 VAL A C 1
ATOM 1342 O O . VAL A 1 168 ? 13.635 12.926 3.548 1.00 84.94 168 VAL A O 1
ATOM 1345 N N . LYS A 1 169 ? 14.769 13.200 1.628 1.00 85.62 169 LYS A N 1
ATOM 1346 C CA . LYS A 1 169 ? 13.610 13.651 0.840 1.00 85.62 169 LYS A CA 1
ATOM 1347 C C . LYS A 1 169 ? 12.591 12.528 0.640 1.00 85.62 169 LYS A C 1
ATOM 1349 O O . LYS A 1 169 ? 11.391 12.779 0.704 1.00 85.62 169 LYS A O 1
ATOM 1354 N N . ALA A 1 170 ? 13.060 11.297 0.454 1.00 83.94 170 ALA A N 1
ATOM 1355 C CA . ALA A 1 170 ? 12.232 10.104 0.340 1.00 83.94 170 ALA A CA 1
ATOM 1356 C C . ALA A 1 170 ? 11.406 9.880 1.610 1.00 83.94 170 ALA A C 1
ATOM 1358 O O . ALA A 1 170 ? 10.189 9.717 1.534 1.00 83.94 170 ALA A O 1
ATOM 1359 N N . VAL A 1 171 ? 12.033 9.964 2.787 1.00 90.44 171 VAL A N 1
ATOM 1360 C CA . VAL A 1 171 ? 11.325 9.844 4.069 1.00 90.44 171 VAL A CA 1
ATOM 1361 C C . VAL A 1 171 ? 10.358 11.010 4.296 1.00 90.44 171 VAL A C 1
ATOM 1363 O O . VAL A 1 171 ? 9.246 10.776 4.761 1.00 90.44 171 VAL A O 1
ATOM 1366 N N . GLN A 1 172 ? 10.708 12.241 3.914 1.00 90.44 172 GLN A N 1
ATOM 1367 C CA . GLN A 1 172 ? 9.783 13.382 3.995 1.00 90.44 172 GLN A CA 1
ATOM 1368 C C . GLN A 1 172 ? 8.556 13.204 3.085 1.00 90.44 172 GLN A C 1
ATOM 1370 O O . GLN A 1 172 ? 7.428 13.444 3.516 1.00 90.44 172 GLN A O 1
ATOM 1375 N N . CYS A 1 173 ? 8.755 12.734 1.850 1.00 85.81 173 CYS A N 1
ATOM 1376 C CA . CYS A 1 173 ? 7.667 12.407 0.927 1.00 85.81 173 CYS A CA 1
ATOM 1377 C C . CYS A 1 173 ? 6.791 11.271 1.477 1.00 85.81 173 CYS A C 1
ATOM 1379 O O . CYS A 1 173 ? 5.565 11.368 1.478 1.00 85.81 173 CYS A O 1
ATOM 1381 N N . LEU A 1 174 ? 7.409 10.224 2.027 1.00 87.81 174 LEU A N 1
ATOM 1382 C CA . LEU A 1 174 ? 6.700 9.136 2.697 1.00 87.81 174 LEU A CA 1
ATOM 1383 C C . LEU A 1 174 ? 5.853 9.638 3.870 1.00 87.81 174 LEU A C 1
ATOM 1385 O O . LEU A 1 174 ? 4.694 9.245 4.000 1.00 87.81 174 LEU A O 1
ATOM 1389 N N . ASN A 1 175 ? 6.412 10.512 4.707 1.00 93.69 175 ASN A N 1
ATOM 1390 C CA . ASN A 1 175 ? 5.694 11.111 5.825 1.00 93.69 175 ASN A CA 1
ATOM 1391 C C . ASN A 1 175 ? 4.504 11.939 5.330 1.00 93.69 175 ASN A C 1
ATOM 1393 O O . ASN A 1 175 ? 3.424 11.816 5.900 1.00 93.69 175 ASN A O 1
ATOM 1397 N N . ASP A 1 176 ? 4.654 12.704 4.244 1.00 89.88 176 ASP A N 1
ATOM 1398 C CA . ASP A 1 176 ? 3.547 13.444 3.627 1.00 89.88 176 ASP A CA 1
ATOM 1399 C C . ASP A 1 176 ? 2.423 12.515 3.143 1.00 89.88 176 ASP A C 1
ATOM 1401 O O . ASP A 1 176 ? 1.258 12.714 3.495 1.00 89.88 176 ASP A O 1
ATOM 1405 N N . MET A 1 177 ? 2.768 11.441 2.422 1.00 81.38 177 MET A N 1
ATOM 1406 C CA . MET A 1 177 ? 1.799 10.448 1.943 1.00 81.38 177 MET A CA 1
ATOM 1407 C C . MET A 1 177 ? 1.048 9.773 3.094 1.00 81.38 177 MET A C 1
ATOM 1409 O O . MET A 1 177 ? -0.178 9.642 3.050 1.00 81.38 177 MET A O 1
ATOM 1413 N N . VAL A 1 178 ? 1.761 9.367 4.150 1.00 88.44 178 VAL A N 1
ATOM 1414 C CA . VAL A 1 178 ? 1.133 8.776 5.339 1.00 88.44 178 VAL A CA 1
ATOM 1415 C C . VAL A 1 178 ? 0.227 9.798 6.026 1.00 88.44 178 VAL A C 1
ATOM 1417 O O . VAL A 1 178 ? -0.905 9.471 6.376 1.00 88.44 178 VAL A O 1
ATOM 1420 N N . THR A 1 179 ? 0.675 11.042 6.181 1.00 88.19 179 THR A N 1
ATOM 1421 C CA . THR A 1 179 ? -0.112 12.118 6.796 1.00 88.19 179 THR A CA 1
ATOM 1422 C C . THR A 1 179 ? -1.360 12.460 5.996 1.00 88.19 179 THR A C 1
ATOM 1424 O O . THR A 1 179 ? -2.401 12.749 6.589 1.00 88.19 179 THR A O 1
ATOM 1427 N N . ASN A 1 180 ? -1.292 12.382 4.669 1.00 78.06 180 ASN A N 1
ATOM 1428 C CA . ASN A 1 180 ? -2.455 12.509 3.805 1.00 78.06 180 ASN A CA 1
ATOM 1429 C C . ASN A 1 180 ? -3.440 11.347 4.018 1.00 78.06 180 ASN A C 1
ATOM 1431 O O . ASN A 1 180 ? -4.626 11.582 4.230 1.00 78.06 180 ASN A O 1
ATOM 1435 N N . ALA A 1 181 ? -2.951 10.104 4.076 1.00 76.38 181 ALA A N 1
ATOM 1436 C CA . ALA A 1 181 ? -3.794 8.931 4.322 1.00 76.38 181 ALA A CA 1
ATOM 1437 C C . ALA A 1 181 ? -4.528 8.981 5.679 1.00 76.38 181 ALA A C 1
ATOM 1439 O O . ALA A 1 181 ? -5.660 8.506 5.787 1.00 76.38 181 ALA A O 1
ATOM 1440 N N . LEU A 1 182 ? -3.926 9.592 6.710 1.00 87.19 182 LEU A N 1
ATOM 1441 C CA . LEU A 1 182 ? -4.546 9.737 8.036 1.00 87.19 182 LEU A CA 1
ATOM 1442 C C . LEU A 1 182 ? -5.835 10.577 8.032 1.00 87.19 182 LEU A C 1
ATOM 1444 O O . LEU A 1 182 ? -6.615 10.466 8.976 1.00 87.19 182 LEU A O 1
ATOM 1448 N N . ILE A 1 183 ? -6.089 11.382 6.993 1.00 85.00 183 ILE A N 1
ATOM 1449 C CA . ILE A 1 183 ? -7.318 12.182 6.866 1.00 85.00 183 ILE A CA 1
ATOM 1450 C C . ILE A 1 183 ? -8.563 11.283 6.823 1.00 85.00 183 ILE A C 1
ATOM 1452 O O . ILE A 1 183 ? -9.595 11.643 7.377 1.00 85.00 183 ILE A O 1
ATOM 1456 N N . HIS A 1 184 ? -8.455 10.092 6.234 1.00 79.56 184 HIS A N 1
ATOM 1457 C CA . HIS A 1 184 ? -9.591 9.188 6.023 1.00 79.56 184 HIS A CA 1
ATOM 1458 C C . HIS A 1 184 ? -9.942 8.329 7.245 1.00 79.56 184 HIS A C 1
ATOM 1460 O O . HIS A 1 184 ? -10.915 7.577 7.224 1.00 79.56 184 HIS A O 1
ATOM 1466 N N . VAL A 1 185 ? -9.151 8.395 8.320 1.00 87.06 185 VAL A N 1
ATOM 1467 C CA . VAL A 1 185 ? -9.326 7.506 9.476 1.00 87.06 185 VAL A CA 1
ATOM 1468 C C . VAL A 1 185 ? -10.677 7.717 10.163 1.00 87.06 185 VAL A C 1
ATOM 1470 O O . VAL A 1 185 ? -11.316 6.741 10.555 1.00 87.06 185 VAL A O 1
ATOM 1473 N N . GLU A 1 186 ? -11.131 8.961 10.297 1.00 89.00 186 GLU A N 1
ATOM 1474 C CA . GLU A 1 186 ? -12.414 9.273 10.940 1.00 89.00 186 GLU A CA 1
ATOM 1475 C C . GLU A 1 186 ? -13.605 8.729 10.136 1.00 89.00 186 GLU A C 1
ATOM 1477 O O . GLU A 1 186 ? -14.521 8.137 10.716 1.00 89.00 186 GLU A O 1
ATOM 1482 N N . ASP A 1 187 ? -13.546 8.824 8.806 1.00 74.00 187 ASP A N 1
ATOM 1483 C CA . ASP A 1 187 ? -14.554 8.256 7.905 1.00 74.00 187 ASP A CA 1
ATOM 1484 C C . ASP A 1 187 ? -14.578 6.727 8.001 1.00 74.00 187 ASP A C 1
ATOM 1486 O O . ASP A 1 187 ? -15.647 6.127 8.122 1.00 74.00 187 ASP A O 1
ATOM 1490 N N . CYS A 1 188 ? -13.405 6.080 8.044 1.00 75.12 188 CYS A N 1
ATOM 1491 C CA . CYS A 1 188 ? -13.304 4.633 8.245 1.00 75.12 188 CYS A CA 1
ATOM 1492 C C . CYS A 1 188 ? -13.933 4.193 9.576 1.00 75.12 188 CYS A C 1
ATOM 1494 O O . CYS A 1 188 ? -14.669 3.204 9.617 1.00 75.12 188 CYS A O 1
ATOM 1496 N N . LEU A 1 189 ? -13.658 4.913 10.671 1.00 88.50 189 LEU A N 1
ATOM 1497 C CA . LEU A 1 189 ? -14.246 4.628 11.985 1.00 88.50 189 LEU A CA 1
ATOM 1498 C C . LEU A 1 189 ? -15.768 4.812 11.960 1.00 88.50 189 LEU A C 1
ATOM 1500 O O . LEU A 1 189 ? -16.495 3.958 12.467 1.00 88.50 189 LEU A O 1
ATOM 1504 N N . THR A 1 190 ? -16.250 5.877 11.319 1.00 83.44 190 THR A N 1
ATOM 1505 C CA . THR A 1 190 ? -17.683 6.149 11.153 1.00 83.44 190 THR A CA 1
ATOM 1506 C C . THR A 1 190 ? -18.364 5.039 10.354 1.00 83.44 190 THR A C 1
ATOM 1508 O O . THR A 1 190 ? -19.366 4.485 10.809 1.00 83.44 190 THR A O 1
ATOM 1511 N N . TYR A 1 191 ? -17.783 4.637 9.221 1.00 70.38 191 TYR A N 1
ATOM 1512 C CA . TYR A 1 191 ? -18.291 3.558 8.374 1.00 70.38 191 TYR A CA 1
ATOM 1513 C C . TYR A 1 191 ? -18.410 2.243 9.148 1.00 70.38 191 TYR A C 1
ATOM 1515 O O . TYR A 1 191 ? -19.476 1.628 9.180 1.00 70.38 191 TYR A O 1
ATOM 1523 N N . MET A 1 192 ? -17.339 1.831 9.834 1.00 85.06 192 MET A N 1
ATOM 1524 C CA . MET A 1 192 ? -17.334 0.586 10.606 1.00 85.06 192 MET A CA 1
ATOM 1525 C C . MET A 1 192 ? -18.321 0.621 11.780 1.00 85.06 192 MET A C 1
ATOM 1527 O O . MET A 1 192 ? -18.895 -0.416 12.108 1.00 85.06 192 MET A O 1
ATOM 1531 N N . SER A 1 193 ? -18.566 1.795 12.378 1.00 87.06 193 SER A N 1
ATOM 1532 C CA . SER A 1 193 ? -19.541 1.952 13.467 1.00 87.06 193 SER A CA 1
ATOM 1533 C C . SER A 1 193 ? -20.991 1.699 13.035 1.00 87.06 193 SER A C 1
ATOM 1535 O O . SER A 1 193 ? -21.818 1.305 13.856 1.00 87.06 193 SER A O 1
ATOM 1537 N N . ALA A 1 194 ? -21.294 1.879 11.746 1.00 80.88 194 ALA A N 1
ATOM 1538 C CA . ALA A 1 194 ? -22.629 1.694 11.186 1.00 80.88 194 ALA A CA 1
ATOM 1539 C C . ALA A 1 194 ? -22.937 0.234 10.793 1.00 80.88 194 ALA A C 1
ATOM 1541 O O . ALA A 1 194 ? -24.099 -0.111 10.554 1.00 80.88 194 ALA A O 1
ATOM 1542 N N . LEU A 1 195 ? -21.920 -0.634 10.729 1.00 66.50 195 LEU A N 1
ATOM 1543 C CA . LEU A 1 195 ? -22.071 -2.039 10.351 1.00 66.50 195 LEU A CA 1
ATOM 1544 C C . LEU A 1 195 ? -22.703 -2.848 11.490 1.00 66.50 195 LEU A C 1
ATOM 1546 O O . LEU A 1 195 ? -22.219 -2.852 12.620 1.00 66.50 195 LEU A O 1
ATOM 1550 N N . ARG A 1 196 ? -23.785 -3.567 11.175 1.00 79.69 196 ARG A N 1
ATOM 1551 C CA . ARG A 1 196 ? -24.559 -4.353 12.154 1.00 79.69 196 ARG A CA 1
ATOM 1552 C C . ARG A 1 196 ? -24.283 -5.852 12.086 1.00 79.69 196 ARG A C 1
ATOM 1554 O O . ARG A 1 196 ? -24.352 -6.522 13.111 1.00 79.69 196 ARG A O 1
ATOM 1561 N N . ASP A 1 197 ? -23.991 -6.372 10.894 1.00 76.81 197 ASP A N 1
ATOM 1562 C CA . ASP A 1 197 ? -23.683 -7.789 10.708 1.00 76.81 197 ASP A CA 1
ATOM 1563 C C . ASP A 1 197 ? -22.244 -8.091 11.174 1.00 76.81 197 ASP A C 1
ATOM 1565 O O . ASP A 1 197 ? -21.304 -7.475 10.663 1.00 76.81 197 ASP A O 1
ATOM 1569 N N . PRO A 1 198 ? -22.031 -9.028 12.117 1.00 74.50 198 PRO A N 1
ATOM 1570 C CA . PRO A 1 198 ? -20.700 -9.313 12.652 1.00 74.50 198 PRO A CA 1
ATOM 1571 C C . PRO A 1 198 ? -19.692 -9.855 11.628 1.00 74.50 198 PRO A C 1
ATOM 1573 O O . PRO A 1 198 ? -18.490 -9.623 11.779 1.00 74.50 198 PRO A O 1
ATOM 1576 N N . ALA A 1 199 ? -20.135 -10.586 10.601 1.00 65.19 199 ALA A N 1
ATOM 1577 C CA . ALA A 1 199 ? -19.241 -11.136 9.585 1.00 65.19 199 ALA A CA 1
ATOM 1578 C C . ALA A 1 199 ? -18.783 -10.039 8.614 1.00 65.19 199 ALA A C 1
ATOM 1580 O O . ALA A 1 199 ? -17.581 -9.903 8.375 1.00 65.19 199 ALA A O 1
ATOM 1581 N N . ILE A 1 200 ? -19.716 -9.206 8.143 1.00 53.66 200 ILE A N 1
ATOM 1582 C CA . ILE A 1 200 ? -19.430 -8.028 7.311 1.00 53.66 200 ILE A CA 1
ATOM 1583 C C . ILE A 1 200 ? -18.568 -7.032 8.092 1.00 53.66 200 ILE A C 1
ATOM 1585 O O . ILE A 1 200 ? -17.563 -6.546 7.575 1.00 53.66 200 ILE A O 1
ATOM 1589 N N . PHE A 1 201 ? -18.889 -6.795 9.368 1.00 78.12 201 PHE A N 1
ATOM 1590 C CA . PHE A 1 201 ? -18.089 -5.950 10.251 1.00 78.12 201 PHE A CA 1
ATOM 1591 C C . PHE A 1 201 ? -16.630 -6.399 10.288 1.00 78.12 201 PHE A C 1
ATOM 1593 O O . PHE A 1 201 ? -15.733 -5.603 10.028 1.00 78.12 201 PHE A O 1
ATOM 1600 N N . ARG A 1 202 ? -16.371 -7.681 10.572 1.00 77.88 202 ARG A N 1
ATOM 1601 C CA . ARG A 1 202 ? -14.999 -8.203 10.657 1.00 77.88 202 ARG A CA 1
ATOM 1602 C C . ARG A 1 202 ? -14.283 -8.176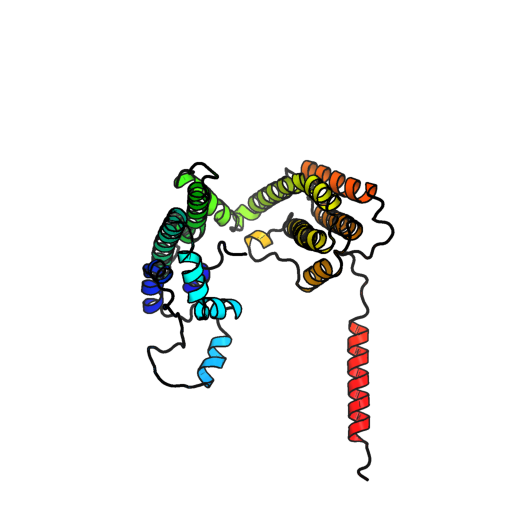 9.311 1.00 77.88 202 ARG A C 1
ATOM 1604 O O . ARG A 1 202 ? -13.089 -7.877 9.282 1.00 77.88 202 ARG A O 1
ATOM 1611 N N . PHE A 1 203 ? -15.001 -8.455 8.224 1.00 59.56 203 PHE A N 1
ATOM 1612 C CA . PHE A 1 203 ? -14.467 -8.377 6.866 1.00 59.56 203 PHE A CA 1
ATOM 1613 C C . PHE A 1 203 ? -13.973 -6.965 6.530 1.00 59.56 203 PHE A C 1
ATOM 1615 O O . PHE A 1 203 ? -12.885 -6.823 5.979 1.00 59.56 203 PHE A O 1
ATOM 1622 N N . CYS A 1 204 ? -14.710 -5.926 6.930 1.00 55.00 204 CYS A N 1
ATOM 1623 C CA . CYS A 1 204 ? -14.303 -4.535 6.737 1.00 55.00 204 CYS A CA 1
ATOM 1624 C C . CYS A 1 204 ? -13.259 -4.073 7.768 1.00 55.00 204 CYS A C 1
ATOM 1626 O O . CYS A 1 204 ? -12.315 -3.371 7.418 1.00 55.00 204 CYS A O 1
ATOM 1628 N N . ALA A 1 205 ? -13.387 -4.476 9.033 1.00 71.62 205 ALA A N 1
ATOM 1629 C CA . ALA A 1 205 ? -12.584 -3.940 10.127 1.00 71.62 205 ALA A CA 1
ATOM 1630 C C . ALA A 1 205 ? -11.145 -4.461 10.172 1.00 71.62 205 ALA A C 1
ATOM 1632 O O . ALA A 1 205 ? -10.220 -3.698 10.457 1.00 71.62 205 ALA A O 1
ATOM 1633 N N . ILE A 1 206 ? -10.927 -5.746 9.880 1.00 71.50 206 ILE A N 1
ATOM 1634 C CA . ILE A 1 206 ? -9.587 -6.347 9.921 1.00 71.50 206 ILE A CA 1
ATOM 1635 C C . ILE A 1 206 ? -8.633 -5.657 8.926 1.00 71.50 206 ILE A C 1
ATOM 1637 O O . ILE A 1 206 ? -7.553 -5.241 9.358 1.00 71.50 206 ILE A O 1
ATOM 1641 N N . PRO A 1 207 ? -8.990 -5.465 7.636 1.00 67.81 207 PRO A N 1
ATOM 1642 C CA . PRO A 1 207 ? -8.153 -4.721 6.697 1.00 67.81 207 PRO A CA 1
ATOM 1643 C C . PRO A 1 207 ? -7.843 -3.294 7.154 1.00 67.81 207 PRO A C 1
ATOM 1645 O O . PRO A 1 207 ? -6.707 -2.855 7.010 1.00 67.81 207 PRO A O 1
ATOM 1648 N N . GLN A 1 208 ? -8.804 -2.592 7.762 1.00 75.69 208 GLN A N 1
ATOM 1649 C CA . GLN A 1 208 ? -8.613 -1.210 8.216 1.00 75.69 208 GLN A CA 1
ATOM 1650 C C . GLN A 1 208 ? -7.650 -1.114 9.408 1.00 75.69 208 GLN A C 1
ATOM 1652 O O . GLN A 1 208 ? -6.757 -0.267 9.426 1.00 75.69 208 GLN A O 1
ATOM 1657 N N . VAL A 1 209 ? -7.748 -2.037 10.372 1.00 87.06 209 VAL A N 1
ATOM 1658 C CA . VAL A 1 209 ? -6.778 -2.131 11.479 1.00 87.06 209 VAL A CA 1
ATOM 1659 C C . VAL A 1 209 ? -5.377 -2.486 10.961 1.00 87.06 209 VAL A C 1
ATOM 1661 O O . VAL A 1 209 ? -4.375 -1.943 11.431 1.00 87.06 209 VAL A O 1
ATOM 1664 N N . MET A 1 210 ? -5.292 -3.376 9.971 1.00 76.12 210 MET A N 1
ATOM 1665 C CA . MET A 1 210 ? -4.031 -3.723 9.311 1.00 76.12 210 MET A CA 1
ATOM 1666 C C . MET A 1 210 ? -3.434 -2.537 8.538 1.00 76.12 210 MET A C 1
ATOM 1668 O O . MET A 1 210 ? -2.213 -2.361 8.537 1.00 76.12 210 MET A O 1
ATOM 1672 N N . ALA A 1 211 ? -4.273 -1.711 7.910 1.00 79.56 211 ALA A N 1
ATOM 1673 C CA . ALA A 1 211 ? -3.850 -0.529 7.171 1.00 79.56 211 ALA A CA 1
ATOM 1674 C C . ALA A 1 211 ? -3.202 0.504 8.100 1.00 79.56 211 ALA A C 1
ATOM 1676 O O . ALA A 1 211 ? -2.039 0.847 7.893 1.00 79.56 211 ALA A O 1
ATOM 1677 N N . ILE A 1 212 ? -3.875 0.920 9.184 1.00 90.25 212 ILE A N 1
ATOM 1678 C CA . ILE A 1 212 ? -3.278 1.870 10.141 1.00 90.25 212 ILE A CA 1
ATOM 1679 C C . ILE A 1 212 ? -2.030 1.297 10.829 1.00 90.25 212 ILE A C 1
ATOM 1681 O O . ILE A 1 212 ? -1.064 2.022 11.066 1.00 90.25 212 ILE A O 1
ATOM 1685 N N . GLY A 1 213 ? -1.992 -0.016 11.084 1.00 87.50 213 GLY A N 1
ATOM 1686 C CA . GLY A 1 213 ? -0.789 -0.684 11.581 1.00 87.50 213 GLY A CA 1
ATOM 1687 C C . GLY A 1 213 ? 0.382 -0.609 10.600 1.00 87.50 213 GLY A C 1
ATOM 1688 O O . GLY A 1 213 ? 1.518 -0.372 11.011 1.00 87.50 213 GLY A O 1
ATOM 1689 N N . THR A 1 214 ? 0.110 -0.762 9.304 1.00 83.12 214 THR A N 1
ATOM 1690 C CA . THR A 1 214 ? 1.116 -0.634 8.240 1.00 83.12 214 THR A CA 1
ATOM 1691 C C . THR A 1 214 ? 1.593 0.810 8.109 1.00 83.12 214 THR A C 1
ATOM 1693 O O . THR A 1 214 ? 2.800 1.033 8.118 1.00 83.12 214 THR A O 1
ATOM 1696 N N . LEU A 1 215 ? 0.684 1.793 8.118 1.00 87.25 215 LEU A N 1
ATOM 1697 C CA . LEU A 1 215 ? 1.040 3.219 8.142 1.00 87.25 215 LEU A CA 1
ATOM 1698 C C . LEU A 1 215 ? 1.965 3.546 9.323 1.00 87.25 215 LEU A C 1
ATOM 1700 O O . LEU A 1 215 ? 2.994 4.191 9.142 1.00 87.25 215 LEU A O 1
ATOM 1704 N N . ALA A 1 216 ? 1.665 3.026 10.518 1.00 93.38 216 ALA A N 1
ATOM 1705 C CA . ALA A 1 216 ? 2.513 3.209 11.694 1.00 93.38 216 ALA A CA 1
ATOM 1706 C C . ALA A 1 216 ? 3.903 2.562 11.551 1.00 93.38 216 ALA A C 1
ATOM 1708 O O . ALA A 1 216 ? 4.861 3.030 12.165 1.00 93.38 216 ALA A O 1
ATOM 1709 N N . MET A 1 217 ? 4.046 1.490 10.767 1.00 87.62 217 MET A N 1
ATOM 1710 C CA . MET A 1 217 ? 5.341 0.865 10.466 1.00 87.62 217 MET A CA 1
ATOM 1711 C C . MET A 1 217 ? 6.129 1.597 9.380 1.00 87.62 217 MET A C 1
ATOM 1713 O O . MET A 1 217 ? 7.354 1.641 9.485 1.00 87.62 217 MET A O 1
ATOM 1717 N N . CYS A 1 218 ? 5.447 2.171 8.390 1.00 88.62 218 CYS A N 1
ATOM 1718 C CA . CYS A 1 218 ? 6.065 2.927 7.303 1.00 88.62 218 CYS A CA 1
ATOM 1719 C C . CYS A 1 218 ? 6.482 4.341 7.723 1.00 88.62 218 CYS A C 1
ATOM 1721 O O . CYS A 1 218 ? 7.485 4.841 7.233 1.00 88.62 218 CYS A O 1
ATOM 1723 N N . TYR A 1 219 ? 5.747 4.989 8.629 1.00 94.50 219 TYR A N 1
ATOM 1724 C CA . TYR A 1 219 ? 6.040 6.370 9.011 1.00 94.50 219 TYR A CA 1
ATOM 1725 C C . TYR A 1 219 ? 7.456 6.530 9.578 1.00 94.50 219 TYR A C 1
ATOM 1727 O O . TYR A 1 219 ? 7.853 5.780 10.480 1.00 94.50 219 TYR A O 1
ATOM 1735 N N . ASN A 1 220 ? 8.178 7.527 9.063 1.00 95.25 220 ASN A N 1
ATOM 1736 C CA . ASN A 1 220 ? 9.561 7.846 9.399 1.00 95.25 220 ASN A CA 1
ATOM 1737 C C . ASN A 1 220 ? 10.502 6.623 9.343 1.00 95.25 220 ASN A C 1
ATOM 1739 O O . ASN A 1 220 ? 11.302 6.393 10.251 1.00 95.25 220 ASN A O 1
ATOM 1743 N N . ASN A 1 221 ? 10.348 5.777 8.316 1.00 91.31 221 ASN A N 1
ATOM 1744 C CA . ASN A 1 221 ? 11.089 4.525 8.177 1.00 91.31 221 ASN A CA 1
ATOM 1745 C C . ASN A 1 221 ? 11.723 4.388 6.786 1.00 91.31 221 ASN A C 1
ATOM 1747 O O . ASN A 1 221 ? 11.041 4.085 5.809 1.00 91.31 221 ASN A O 1
ATOM 1751 N N . ILE A 1 222 ? 13.048 4.544 6.718 1.00 89.06 222 ILE A N 1
ATOM 1752 C CA . ILE A 1 222 ? 13.819 4.420 5.472 1.00 89.06 222 ILE A CA 1
ATOM 1753 C C . ILE A 1 222 ? 13.768 3.010 4.864 1.00 89.06 222 ILE A C 1
ATOM 1755 O O . ILE A 1 222 ? 13.891 2.857 3.652 1.00 89.06 222 ILE A O 1
ATOM 1759 N N . GLU A 1 223 ? 13.510 1.974 5.670 1.00 86.06 223 GLU A N 1
ATOM 1760 C CA . GLU A 1 223 ? 13.446 0.587 5.193 1.00 86.06 223 GLU A CA 1
ATOM 1761 C C . GLU A 1 223 ? 12.305 0.353 4.195 1.00 86.06 223 GLU A C 1
ATOM 1763 O O . GLU A 1 223 ? 12.341 -0.623 3.451 1.00 86.06 223 GLU A O 1
ATOM 1768 N N . VAL A 1 224 ? 11.323 1.263 4.121 1.00 83.44 224 VAL A N 1
ATOM 1769 C CA . VAL A 1 224 ? 10.282 1.255 3.077 1.00 83.44 224 VAL A CA 1
ATOM 1770 C C . VAL A 1 224 ? 10.886 1.326 1.673 1.00 83.44 224 VAL A C 1
ATOM 1772 O O . VAL A 1 224 ? 10.341 0.733 0.747 1.00 83.44 224 VAL A O 1
ATOM 1775 N N . PHE A 1 225 ? 12.022 2.004 1.521 1.00 78.62 225 PHE A N 1
ATOM 1776 C CA . PHE A 1 225 ? 12.700 2.182 0.237 1.00 78.62 225 PHE A CA 1
ATOM 1777 C C . PHE A 1 225 ? 13.778 1.127 -0.031 1.00 78.62 225 PHE A C 1
ATOM 1779 O O . PHE A 1 225 ? 14.227 0.975 -1.164 1.00 78.62 225 PHE A O 1
ATOM 1786 N N . ARG A 1 226 ? 14.180 0.376 1.000 1.00 76.00 226 ARG A N 1
ATOM 1787 C CA . ARG A 1 226 ? 15.272 -0.609 0.938 1.00 76.00 226 ARG A CA 1
ATOM 1788 C C . ARG A 1 226 ? 14.796 -2.056 0.987 1.00 76.00 226 ARG A C 1
ATOM 1790 O O . ARG A 1 226 ? 15.569 -2.969 0.718 1.00 76.00 226 ARG A O 1
ATOM 1797 N N . GLY A 1 227 ? 13.534 -2.289 1.331 1.00 73.00 227 GLY A N 1
ATOM 1798 C CA . GLY A 1 227 ? 13.010 -3.635 1.450 1.00 73.00 227 GLY A CA 1
ATOM 1799 C C . GLY A 1 227 ? 11.535 -3.684 1.807 1.00 73.00 227 GLY A C 1
ATOM 1800 O O . GLY A 1 227 ? 10.764 -2.743 1.638 1.00 73.00 227 GLY A O 1
ATOM 1801 N N . VAL A 1 228 ? 11.118 -4.851 2.288 1.00 72.00 228 VAL A N 1
ATOM 1802 C CA . VAL A 1 228 ? 9.709 -5.141 2.529 1.00 72.00 228 VAL A CA 1
ATOM 1803 C C . VAL A 1 228 ? 9.333 -4.809 3.971 1.00 72.00 228 VAL A C 1
ATOM 1805 O O . VAL A 1 228 ? 9.570 -5.590 4.894 1.00 72.00 228 VAL A O 1
ATOM 1808 N N . VAL A 1 229 ? 8.649 -3.681 4.161 1.00 78.69 229 VAL A N 1
ATOM 1809 C CA . VAL A 1 229 ? 8.026 -3.332 5.444 1.00 78.69 229 VAL A CA 1
ATOM 1810 C C . VAL A 1 229 ? 6.638 -3.966 5.523 1.00 78.69 229 VAL A C 1
ATOM 1812 O O . VAL A 1 229 ? 5.697 -3.561 4.845 1.00 78.69 229 VAL A O 1
ATOM 1815 N N . LYS A 1 230 ? 6.499 -5.003 6.355 1.00 75.75 230 LYS A N 1
ATOM 1816 C CA . LYS A 1 230 ? 5.229 -5.708 6.593 1.00 75.75 230 LYS A CA 1
ATOM 1817 C C . LYS A 1 230 ? 5.003 -5.939 8.082 1.00 75.75 230 LYS A C 1
ATOM 1819 O O . LYS A 1 230 ? 5.943 -6.145 8.852 1.00 75.75 230 LYS A O 1
ATOM 1824 N N . MET A 1 231 ? 3.731 -5.990 8.484 1.00 72.00 231 MET A N 1
ATOM 1825 C CA . MET A 1 231 ? 3.366 -6.435 9.829 1.00 72.00 231 MET A CA 1
ATOM 1826 C C . MET A 1 231 ? 3.905 -7.850 10.077 1.00 72.00 231 MET A C 1
ATOM 1828 O O . MET A 1 231 ? 3.725 -8.746 9.251 1.00 72.00 231 MET A O 1
ATOM 1832 N N . ARG A 1 232 ? 4.542 -8.082 11.233 1.00 74.25 232 ARG A N 1
ATOM 1833 C CA . ARG A 1 232 ? 4.993 -9.431 11.613 1.00 74.25 232 ARG A CA 1
ATOM 1834 C C . ARG A 1 232 ? 3.796 -10.381 11.666 1.00 74.25 232 ARG A C 1
ATOM 1836 O O . ARG A 1 232 ? 2.784 -10.039 12.274 1.00 74.25 232 ARG A O 1
ATOM 1843 N N . ARG A 1 233 ? 3.954 -11.607 11.151 1.00 65.75 233 ARG A N 1
ATOM 1844 C CA . ARG A 1 233 ? 2.885 -12.630 11.091 1.00 65.75 233 ARG A CA 1
ATOM 1845 C C . ARG A 1 233 ? 2.149 -12.818 12.425 1.00 65.75 233 ARG A C 1
ATOM 1847 O O . ARG A 1 233 ? 0.927 -12.893 12.442 1.00 65.75 233 ARG A O 1
ATOM 1854 N N . GLY A 1 234 ? 2.871 -12.814 13.550 1.00 68.69 234 GLY A N 1
ATOM 1855 C CA . GLY A 1 234 ? 2.263 -12.920 14.883 1.00 68.69 234 GLY A CA 1
ATOM 1856 C C . GLY A 1 234 ? 1.390 -11.720 15.275 1.00 68.69 234 GLY A C 1
ATOM 1857 O O . GLY A 1 234 ? 0.355 -11.896 15.914 1.00 68.69 234 GLY A O 1
ATOM 1858 N N . LEU A 1 235 ? 1.764 -10.503 14.868 1.00 73.94 235 LEU A N 1
ATOM 1859 C CA . LEU A 1 235 ? 0.938 -9.313 15.080 1.00 73.94 235 LEU A CA 1
ATOM 1860 C C . LEU A 1 235 ? -0.283 -9.327 14.154 1.00 73.94 235 LEU A C 1
ATOM 1862 O O . LEU A 1 235 ? -1.379 -9.029 14.612 1.00 73.94 235 LEU A O 1
ATOM 1866 N N . THR A 1 236 ? -0.120 -9.743 12.896 1.00 70.06 236 THR A N 1
ATOM 1867 C CA . THR A 1 236 ? -1.236 -9.950 11.959 1.00 70.06 236 THR A CA 1
ATOM 1868 C C . THR A 1 236 ? -2.247 -10.958 12.499 1.00 70.06 236 THR A C 1
ATOM 1870 O O . THR A 1 236 ? -3.436 -10.661 12.549 1.00 70.06 236 THR A O 1
ATOM 1873 N N . ALA A 1 237 ? -1.784 -12.114 12.983 1.00 67.50 237 ALA A N 1
ATOM 1874 C CA . ALA A 1 237 ? -2.647 -13.117 13.602 1.00 67.50 237 ALA A CA 1
ATOM 1875 C C . ALA A 1 237 ? -3.396 -12.545 14.817 1.00 67.50 237 ALA A C 1
ATOM 1877 O O . ALA A 1 237 ? -4.596 -12.753 14.962 1.00 67.50 237 ALA A O 1
ATOM 1878 N N . LYS A 1 238 ? -2.707 -11.753 15.650 1.00 77.81 238 LYS A N 1
ATOM 1879 C CA . LYS A 1 238 ? -3.298 -11.067 16.808 1.00 77.81 238 LYS A CA 1
ATOM 1880 C C . LYS A 1 238 ? -4.365 -10.042 16.404 1.00 77.81 238 LYS A C 1
ATOM 1882 O O . LYS A 1 238 ? -5.351 -9.915 17.120 1.00 77.81 238 LYS A O 1
ATOM 1887 N N . VAL A 1 239 ? -4.182 -9.319 15.296 1.00 78.00 239 VAL A N 1
ATOM 1888 C CA . VAL A 1 239 ? -5.195 -8.403 14.740 1.00 78.00 239 VAL A CA 1
ATOM 1889 C C . VAL A 1 239 ? -6.422 -9.187 14.275 1.00 78.00 239 VAL A C 1
ATOM 1891 O O . VAL A 1 239 ? -7.524 -8.917 14.737 1.00 78.00 239 VAL A O 1
ATOM 1894 N N . ILE A 1 240 ? -6.230 -10.217 13.447 1.00 75.00 240 ILE A N 1
ATOM 1895 C CA . ILE A 1 240 ? -7.327 -11.038 12.902 1.00 75.00 240 ILE A CA 1
ATOM 1896 C C . ILE A 1 240 ? -8.154 -11.705 14.014 1.00 75.00 240 ILE A C 1
ATOM 1898 O O . ILE A 1 240 ? -9.386 -11.735 13.943 1.00 75.00 240 ILE A O 1
ATOM 1902 N N . ASP A 1 241 ? -7.479 -12.240 15.034 1.00 79.50 241 ASP A N 1
ATOM 1903 C CA . ASP A 1 241 ? -8.119 -12.914 16.165 1.00 79.50 241 ASP A CA 1
ATOM 1904 C C . ASP A 1 241 ? -8.903 -11.938 17.054 1.00 79.50 241 ASP A C 1
ATOM 1906 O O . ASP A 1 241 ? -10.021 -12.239 17.471 1.00 79.50 241 ASP A O 1
ATOM 1910 N N . ARG A 1 242 ? -8.343 -10.758 17.344 1.00 86.88 242 ARG A N 1
ATOM 1911 C CA . ARG A 1 242 ? -8.907 -9.843 18.347 1.00 86.88 242 ARG A CA 1
ATOM 1912 C C . ARG A 1 242 ? -9.906 -8.836 17.800 1.00 86.88 242 ARG A C 1
ATOM 1914 O O . ARG A 1 242 ? -10.726 -8.362 18.575 1.00 86.88 242 ARG A O 1
ATOM 1921 N N . THR A 1 243 ? -9.883 -8.507 16.512 1.00 87.69 243 THR A N 1
ATOM 1922 C CA . THR A 1 243 ? -10.850 -7.570 15.927 1.00 87.69 243 THR A CA 1
ATOM 1923 C C . THR A 1 243 ? -12.220 -8.244 15.786 1.00 87.69 243 THR A C 1
ATOM 1925 O O . THR A 1 243 ? -12.500 -8.922 14.793 1.00 87.69 243 THR A O 1
ATOM 1928 N N . LYS A 1 244 ? -13.072 -8.088 16.809 1.00 88.56 244 LYS A N 1
ATOM 1929 C CA . LYS A 1 244 ? -14.427 -8.670 16.863 1.00 88.56 244 LYS A CA 1
ATOM 1930 C C . LYS A 1 244 ? -15.523 -7.620 17.011 1.00 88.56 244 LYS A C 1
ATOM 1932 O O . LYS A 1 244 ? -16.636 -7.844 16.553 1.00 88.56 244 LYS A O 1
ATOM 1937 N N . THR A 1 245 ? -15.209 -6.491 17.634 1.00 92.75 245 THR A N 1
ATOM 1938 C CA . THR A 1 245 ? -16.150 -5.413 17.947 1.00 92.75 245 THR A CA 1
ATOM 1939 C C . THR A 1 245 ? -15.557 -4.045 17.609 1.00 92.75 245 THR A C 1
ATOM 1941 O O . THR A 1 245 ? -14.342 -3.906 17.457 1.00 92.75 245 THR A O 1
ATOM 1944 N N . MET A 1 246 ? -16.393 -3.002 17.555 1.00 92.56 246 MET A N 1
ATOM 1945 C CA . MET A 1 246 ? -15.907 -1.621 17.404 1.00 92.56 246 MET A CA 1
ATOM 1946 C C . MET A 1 246 ? -14.976 -1.191 18.540 1.00 92.56 246 MET A C 1
ATOM 1948 O O . MET A 1 246 ? -14.043 -0.429 18.306 1.00 92.56 246 MET A O 1
ATOM 1952 N N . ALA A 1 247 ? -15.159 -1.724 19.752 1.00 91.88 247 ALA A N 1
ATOM 1953 C CA . ALA A 1 247 ? -14.244 -1.462 20.859 1.00 91.88 247 ALA A CA 1
ATOM 1954 C C . ALA A 1 247 ? -12.816 -1.944 20.555 1.00 91.88 247 ALA A C 1
ATOM 1956 O O . ALA A 1 247 ? -11.841 -1.257 20.871 1.00 91.88 247 ALA A O 1
ATOM 1957 N N . ASP A 1 248 ? -12.688 -3.090 19.882 1.00 92.81 248 ASP A N 1
ATOM 1958 C CA . ASP A 1 248 ? -11.394 -3.619 19.453 1.00 92.81 248 ASP A CA 1
ATOM 1959 C C . ASP A 1 248 ? -10.762 -2.745 18.365 1.00 92.81 248 ASP A C 1
ATOM 1961 O O . ASP A 1 248 ? -9.546 -2.542 18.381 1.00 92.81 248 ASP A O 1
ATOM 1965 N N . VAL A 1 249 ? -11.582 -2.210 17.450 1.00 93.12 249 VAL A N 1
ATOM 1966 C CA . VAL A 1 249 ? -11.151 -1.297 16.381 1.00 93.12 249 VAL A CA 1
ATOM 1967 C C . VAL A 1 249 ? -10.636 0.012 16.968 1.00 93.12 249 VAL A C 1
ATOM 1969 O O . VAL A 1 249 ? -9.473 0.339 16.744 1.00 93.12 249 VAL A O 1
ATOM 1972 N N . TYR A 1 250 ? -11.426 0.715 17.788 1.00 94.44 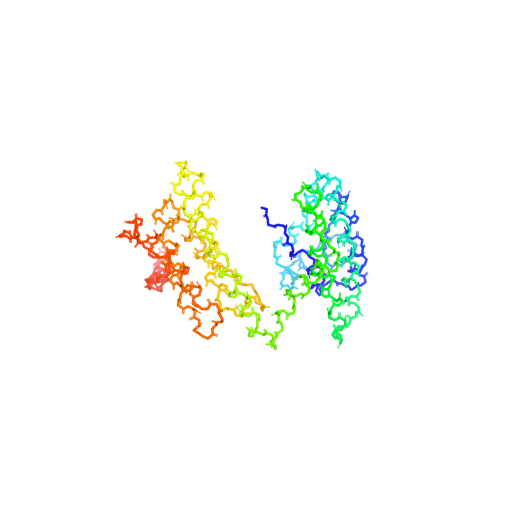250 TYR A N 1
ATOM 1973 C CA . TYR A 1 250 ? -10.975 1.944 18.455 1.00 94.44 250 TYR A CA 1
ATOM 1974 C C . TYR A 1 250 ? -9.710 1.703 19.285 1.00 94.44 250 TYR A C 1
ATOM 1976 O O . TYR A 1 250 ? -8.771 2.496 19.247 1.00 94.44 250 TYR A O 1
ATOM 1984 N N . GLY A 1 251 ? -9.633 0.567 19.986 1.00 91.94 251 GLY A N 1
ATOM 1985 C CA . GLY A 1 251 ? -8.439 0.177 20.728 1.00 91.94 251 GLY A CA 1
ATOM 1986 C C . GLY A 1 251 ? -7.200 -0.003 19.845 1.00 91.94 251 GLY A C 1
ATOM 1987 O O . GLY A 1 251 ? -6.111 0.418 20.236 1.00 91.94 251 GLY A O 1
ATOM 1988 N N . ALA A 1 252 ? -7.344 -0.625 18.675 1.00 92.19 252 ALA A N 1
ATOM 1989 C CA . ALA A 1 252 ? -6.237 -0.839 17.749 1.00 92.19 252 ALA A CA 1
ATOM 1990 C C . ALA A 1 252 ? -5.802 0.461 17.057 1.00 92.19 252 ALA A C 1
ATOM 1992 O O . ALA A 1 252 ? -4.606 0.744 16.996 1.00 92.19 252 ALA A O 1
ATOM 1993 N N . PHE A 1 253 ? -6.758 1.275 16.601 1.00 94.94 253 PHE A N 1
ATOM 1994 C CA . PHE A 1 253 ? -6.487 2.587 16.012 1.00 94.94 253 PHE A CA 1
ATOM 1995 C C . PHE A 1 253 ? -5.779 3.507 17.011 1.00 94.94 253 PHE A C 1
ATOM 1997 O O . PHE A 1 253 ? -4.771 4.120 16.666 1.00 94.94 253 PHE A O 1
ATOM 2004 N N . TYR A 1 254 ? -6.214 3.515 18.275 1.00 95.12 254 TYR A N 1
ATOM 2005 C CA . TYR A 1 254 ? -5.526 4.241 19.339 1.00 95.12 254 TYR A CA 1
ATOM 2006 C C . TYR A 1 254 ? -4.081 3.753 19.529 1.00 95.12 254 TYR A C 1
ATOM 2008 O O . TYR A 1 254 ? -3.152 4.555 19.488 1.00 95.12 254 TYR A O 1
ATOM 2016 N N . ASP A 1 255 ? -3.858 2.441 19.672 1.00 93.81 255 ASP A N 1
ATOM 2017 C CA . ASP A 1 255 ? -2.508 1.875 19.830 1.00 93.81 255 ASP A CA 1
ATOM 2018 C C . ASP A 1 255 ? -1.567 2.238 18.676 1.00 93.81 255 ASP A C 1
ATOM 2020 O O . ASP A 1 255 ? -0.429 2.657 18.908 1.00 93.81 255 ASP A O 1
ATOM 2024 N N . PHE A 1 256 ? -2.026 2.069 17.434 1.00 94.94 256 PHE A N 1
ATOM 2025 C CA . PHE A 1 256 ? -1.212 2.368 16.261 1.00 94.94 256 PHE A CA 1
ATOM 2026 C C . PHE A 1 256 ? -1.007 3.870 16.074 1.00 94.94 256 PHE A C 1
ATOM 2028 O O . PHE A 1 256 ? 0.096 4.273 15.713 1.00 94.94 256 PHE A O 1
ATOM 2035 N N . SER A 1 257 ? -1.992 4.707 16.413 1.00 95.62 257 SER A N 1
ATOM 2036 C CA . SER A 1 257 ? -1.813 6.163 16.420 1.00 95.62 257 SER A CA 1
ATOM 2037 C C . SER A 1 257 ? -0.760 6.607 17.444 1.00 95.62 257 SER A C 1
ATOM 2039 O O . SER A 1 257 ? 0.064 7.459 17.134 1.00 95.62 257 SER A O 1
ATOM 2041 N N . CYS A 1 258 ? -0.706 5.990 18.633 1.00 95.00 258 CYS A N 1
ATOM 2042 C CA . CYS A 1 258 ? 0.344 6.244 19.625 1.00 95.00 258 CYS A CA 1
ATOM 2043 C C . CYS A 1 258 ? 1.726 5.820 19.117 1.00 95.00 258 CYS A C 1
ATOM 2045 O O . CYS A 1 258 ? 2.695 6.562 19.275 1.00 95.00 258 CYS A O 1
ATOM 2047 N N . MET A 1 259 ? 1.818 4.647 18.481 1.00 94.31 259 MET A N 1
ATOM 2048 C CA . MET A 1 259 ? 3.060 4.192 17.852 1.00 94.31 259 MET A CA 1
ATOM 2049 C C . MET A 1 259 ? 3.520 5.178 16.775 1.00 94.31 259 MET A C 1
ATOM 2051 O O . MET A 1 259 ? 4.682 5.570 16.783 1.00 94.31 259 MET A O 1
ATOM 2055 N N . LEU A 1 260 ? 2.625 5.612 15.887 1.00 95.31 260 LEU A N 1
ATOM 2056 C CA . LEU A 1 260 ? 2.945 6.581 14.838 1.00 95.31 260 LEU A CA 1
ATOM 2057 C C . LEU A 1 260 ? 3.381 7.920 15.451 1.00 95.31 260 LEU A C 1
ATOM 2059 O O . LEU A 1 260 ? 4.434 8.437 15.090 1.00 95.31 260 LEU A O 1
ATOM 2063 N N . LYS A 1 261 ? 2.655 8.415 16.465 1.00 96.56 261 LYS A N 1
ATOM 2064 C CA . LYS A 1 261 ? 2.973 9.659 17.190 1.00 96.56 261 LYS A CA 1
ATOM 2065 C C . LYS A 1 261 ? 4.380 9.641 17.788 1.00 96.56 261 LYS A C 1
ATOM 2067 O O . LYS A 1 261 ? 5.085 10.637 17.692 1.00 96.56 261 LYS A O 1
ATOM 2072 N N . SER A 1 262 ? 4.815 8.508 18.347 1.00 96.69 262 SER A N 1
ATOM 2073 C CA . SER A 1 262 ? 6.168 8.357 18.913 1.00 96.69 262 SER A CA 1
ATOM 2074 C C . SER A 1 262 ? 7.309 8.436 17.891 1.00 96.69 262 SER A C 1
ATOM 2076 O O . SER A 1 262 ? 8.458 8.601 18.289 1.00 96.69 262 SER A O 1
ATOM 2078 N N . LYS A 1 263 ? 7.008 8.322 16.591 1.00 96.25 263 LYS A N 1
ATOM 2079 C CA . LYS A 1 263 ? 7.985 8.379 15.495 1.00 96.25 263 LYS A CA 1
ATOM 2080 C C . LYS A 1 263 ? 8.038 9.736 14.794 1.00 96.25 263 LYS A C 1
ATOM 2082 O O . LYS A 1 263 ? 8.836 9.896 13.871 1.00 96.25 263 LYS A O 1
ATOM 2087 N N . VAL A 1 264 ? 7.184 10.686 15.179 1.00 96.56 264 VAL A N 1
ATOM 2088 C CA . VAL A 1 264 ? 7.159 12.020 14.571 1.00 96.56 264 VAL A CA 1
ATOM 2089 C C . VAL A 1 264 ? 8.397 12.802 14.991 1.00 96.56 264 VAL A C 1
ATOM 2091 O O . VAL A 1 264 ? 8.561 13.132 16.162 1.00 96.56 264 VAL A O 1
ATOM 2094 N N . ASP A 1 265 ? 9.257 13.094 14.016 1.00 93.75 265 ASP A N 1
ATOM 2095 C CA . ASP A 1 265 ? 10.368 14.029 14.170 1.00 93.75 265 ASP A CA 1
ATOM 2096 C C . ASP A 1 265 ? 9.840 15.463 14.037 1.00 93.75 265 ASP A C 1
ATOM 2098 O O . ASP A 1 265 ? 9.149 15.785 13.074 1.00 93.75 265 ASP A O 1
ATOM 2102 N N . ASN A 1 266 ? 10.174 16.335 14.988 1.00 93.75 266 ASN A N 1
ATOM 2103 C CA . ASN A 1 266 ? 9.781 17.746 14.958 1.00 93.75 266 ASN A CA 1
ATOM 2104 C C . ASN A 1 266 ? 10.445 18.534 13.818 1.00 93.75 266 ASN A C 1
ATOM 2106 O O . ASN A 1 266 ? 9.970 19.620 13.487 1.00 93.75 266 ASN A O 1
ATOM 2110 N N . ASN A 1 267 ? 11.525 18.007 13.235 1.00 92.25 267 ASN A N 1
ATOM 2111 C CA . ASN A 1 267 ? 12.194 18.595 12.076 1.00 92.25 267 ASN A CA 1
ATOM 2112 C C . ASN A 1 267 ? 11.518 18.226 10.745 1.00 92.25 267 ASN A C 1
ATOM 2114 O O . ASN A 1 267 ? 11.855 18.804 9.712 1.00 92.25 267 ASN A O 1
ATOM 2118 N N . ASP A 1 268 ? 10.580 17.271 10.745 1.00 92.56 268 ASP A N 1
ATOM 2119 C CA . ASP A 1 268 ? 9.832 16.909 9.545 1.00 92.56 268 ASP A CA 1
ATOM 2120 C C . ASP A 1 268 ? 8.893 18.064 9.126 1.00 92.56 268 ASP A C 1
ATOM 2122 O O . ASP A 1 268 ? 8.157 18.591 9.969 1.00 92.56 268 ASP A O 1
ATOM 2126 N N . PRO A 1 269 ? 8.858 18.458 7.836 1.00 93.81 269 PRO A N 1
ATOM 2127 C CA . PRO A 1 269 ? 8.007 19.555 7.367 1.00 93.81 269 PRO A CA 1
ATOM 2128 C C . PRO A 1 269 ? 6.515 19.368 7.685 1.00 93.81 269 PRO A C 1
ATOM 2130 O O . PRO A 1 269 ? 5.794 20.346 7.893 1.00 93.81 269 PRO A O 1
ATOM 2133 N N . ASN A 1 270 ? 6.051 18.117 7.760 1.00 90.94 270 ASN A N 1
ATOM 2134 C CA . ASN A 1 270 ? 4.664 17.759 8.023 1.00 90.94 270 ASN A CA 1
ATOM 2135 C C . ASN A 1 270 ? 4.373 17.453 9.497 1.00 90.94 270 ASN A C 1
ATOM 2137 O O . ASN A 1 270 ? 3.207 17.246 9.840 1.00 90.94 270 ASN A O 1
ATOM 2141 N N . ALA A 1 271 ? 5.367 17.507 10.392 1.00 95.38 271 ALA A N 1
ATOM 2142 C CA . ALA A 1 271 ? 5.247 17.104 11.795 1.00 95.38 271 ALA A CA 1
ATOM 2143 C C . ALA A 1 271 ? 3.998 17.664 12.493 1.00 95.38 271 ALA A C 1
ATOM 2145 O O . ALA A 1 271 ? 3.215 16.915 13.078 1.00 95.38 271 ALA A O 1
ATOM 2146 N N . LYS A 1 272 ? 3.756 18.979 12.387 1.00 96.56 272 LYS A N 1
ATOM 2147 C CA . LYS A 1 272 ? 2.600 19.644 13.020 1.00 96.56 272 LYS A CA 1
ATOM 2148 C C . LYS A 1 272 ? 1.263 19.115 12.497 1.00 96.56 272 LYS A C 1
ATOM 2150 O O . LYS A 1 272 ? 0.347 18.869 13.280 1.00 96.56 272 LYS A O 1
ATOM 2155 N N . LYS A 1 273 ? 1.156 18.927 11.178 1.00 95.88 273 LYS A N 1
ATOM 2156 C CA . LYS A 1 273 ? -0.048 18.403 10.520 1.00 95.88 273 LYS A CA 1
ATOM 2157 C C . LYS A 1 273 ? -0.281 16.950 10.931 1.00 95.88 273 LYS A C 1
ATOM 2159 O O . LYS A 1 273 ? -1.400 16.601 11.299 1.00 95.88 273 LYS A O 1
ATOM 2164 N N . THR A 1 274 ? 0.773 16.134 10.946 1.00 96.25 274 THR A N 1
ATOM 2165 C CA . THR A 1 274 ? 0.717 14.738 11.392 1.00 96.25 274 THR A CA 1
ATOM 2166 C C . THR A 1 274 ? 0.253 14.628 12.841 1.00 96.25 274 THR A C 1
ATOM 2168 O O . THR A 1 274 ? -0.682 13.885 13.132 1.00 96.25 274 THR A O 1
ATOM 2171 N N . LEU A 1 275 ? 0.860 15.400 13.751 1.00 97.69 275 LEU A N 1
ATOM 2172 C CA . LEU A 1 275 ? 0.507 15.407 15.173 1.00 97.69 275 LEU A CA 1
ATOM 2173 C C . LEU A 1 275 ? -0.955 15.786 15.388 1.00 97.69 275 LEU A C 1
ATOM 2175 O O . LEU A 1 275 ? -1.659 15.071 16.095 1.00 97.69 275 LEU A O 1
ATOM 2179 N N . SER A 1 276 ? -1.425 16.845 14.723 1.00 97.50 276 SER A N 1
ATOM 2180 C CA . SER A 1 276 ? -2.823 17.270 14.802 1.00 97.50 276 SER A CA 1
ATOM 2181 C C . SER A 1 276 ? -3.785 16.163 14.354 1.00 97.50 276 SER A C 1
ATOM 2183 O O . SER A 1 276 ? -4.755 15.883 15.053 1.00 97.50 276 SER A O 1
ATOM 2185 N N . ARG A 1 277 ? -3.500 15.470 13.241 1.00 95.31 277 ARG A N 1
ATOM 2186 C CA . ARG A 1 277 ? -4.333 14.348 12.767 1.00 95.31 277 ARG A CA 1
ATOM 2187 C C . ARG A 1 277 ? -4.340 13.180 13.747 1.00 95.31 277 ARG A C 1
ATOM 2189 O O . ARG A 1 277 ? -5.400 12.637 14.046 1.00 95.31 277 ARG A O 1
ATOM 2196 N N . LEU A 1 278 ? -3.177 12.806 14.273 1.00 97.31 278 LEU A N 1
ATOM 2197 C CA . LEU A 1 278 ? -3.069 11.730 15.259 1.00 97.31 278 LEU A CA 1
ATOM 2198 C C . LEU A 1 278 ? -3.805 12.062 16.555 1.00 97.31 278 LEU A C 1
ATOM 2200 O O . LEU A 1 278 ? -4.424 11.179 17.137 1.00 97.31 278 LEU A O 1
ATOM 2204 N N . GLU A 1 279 ? -3.763 13.317 16.996 1.00 96.75 279 GLU A N 1
ATOM 2205 C CA . GLU A 1 279 ? -4.506 13.785 18.166 1.00 96.75 279 GLU A CA 1
ATOM 2206 C C . GLU A 1 279 ? -6.012 13.697 17.955 1.00 96.75 279 GLU A C 1
ATOM 2208 O O . GLU A 1 279 ? -6.710 13.209 18.843 1.00 96.75 279 GLU A O 1
ATOM 2213 N N . THR A 1 280 ? -6.508 14.064 16.772 1.00 96.25 280 THR A N 1
ATOM 2214 C CA . THR A 1 280 ? -7.919 13.868 16.424 1.00 96.25 280 THR A CA 1
ATOM 2215 C C . THR A 1 280 ? -8.297 12.389 16.459 1.00 96.25 280 THR A C 1
ATOM 2217 O O . THR A 1 280 ? -9.263 12.027 17.122 1.00 96.25 280 THR A O 1
ATOM 2220 N N . ILE A 1 281 ? -7.499 11.506 15.847 1.00 95.69 281 ILE A N 1
ATOM 2221 C CA . ILE A 1 281 ? -7.749 10.053 15.867 1.00 95.69 281 ILE A CA 1
ATOM 2222 C C . ILE A 1 281 ? -7.770 9.518 17.305 1.00 95.69 281 ILE A C 1
ATOM 2224 O O . ILE A 1 281 ? -8.666 8.756 17.676 1.00 95.69 281 ILE A O 1
ATOM 2228 N N . GLN A 1 282 ? -6.791 9.914 18.123 1.00 95.44 282 GLN A N 1
ATOM 2229 C CA . GLN A 1 282 ? -6.695 9.515 19.527 1.00 95.44 282 GLN A CA 1
ATOM 2230 C C . GLN A 1 282 ? -7.920 9.963 20.313 1.00 95.44 282 GLN A C 1
ATOM 2232 O O . GLN A 1 282 ? -8.494 9.151 21.040 1.00 95.44 282 GLN A O 1
ATOM 2237 N N . LYS A 1 283 ? -8.341 11.215 20.122 1.00 94.38 283 LYS A N 1
ATOM 2238 C CA . LYS A 1 283 ? -9.523 11.784 20.760 1.00 94.38 283 LYS A CA 1
ATOM 2239 C C . LYS A 1 283 ? -10.796 11.052 20.336 1.00 94.38 283 LYS A C 1
ATOM 2241 O O . LYS A 1 283 ? -11.512 10.571 21.202 1.00 94.38 283 LYS A O 1
ATOM 2246 N N . THR A 1 284 ? -11.019 10.838 19.040 1.00 93.12 284 THR A N 1
ATOM 2247 C CA . THR A 1 284 ? -12.164 10.065 18.525 1.00 93.12 284 THR A CA 1
ATOM 2248 C C . THR A 1 284 ? -12.213 8.655 19.123 1.00 93.12 284 THR A C 1
ATOM 2250 O O . THR A 1 284 ? -13.272 8.165 19.517 1.00 93.12 284 THR A O 1
ATOM 2253 N N . CYS A 1 285 ? -11.059 7.996 19.263 1.00 92.75 285 CYS A N 1
ATOM 2254 C CA . CYS A 1 285 ? -10.988 6.686 19.907 1.00 92.75 285 CYS A CA 1
ATOM 2255 C C . CYS A 1 285 ? -11.258 6.752 21.421 1.00 92.75 285 CYS A C 1
ATOM 2257 O O . CYS A 1 285 ? -11.866 5.829 21.961 1.00 92.75 285 CYS A O 1
ATOM 2259 N N . GLN A 1 286 ? -10.818 7.803 22.118 1.00 89.19 286 GLN A N 1
ATOM 2260 C CA . GLN A 1 286 ? -11.070 8.006 23.551 1.00 89.19 286 GLN A CA 1
ATOM 2261 C C . GLN A 1 286 ? -12.541 8.314 23.838 1.00 89.19 286 GLN A C 1
ATOM 2263 O O . GLN A 1 286 ? -13.140 7.669 24.702 1.00 89.19 286 GLN A O 1
ATOM 2268 N N . ASP A 1 287 ? -13.127 9.222 23.062 1.00 88.62 287 ASP A N 1
ATOM 2269 C CA . ASP A 1 287 ? -14.510 9.682 23.194 1.00 88.62 287 ASP A CA 1
ATOM 2270 C C . ASP A 1 287 ? -15.520 8.552 22.923 1.00 88.62 287 ASP A C 1
ATOM 2272 O O . ASP A 1 287 ? -16.640 8.584 23.428 1.00 88.62 287 ASP A O 1
ATOM 2276 N N . SER A 1 288 ? -15.108 7.486 22.222 1.00 84.19 288 SER A N 1
ATOM 2277 C CA . SER A 1 288 ? -15.917 6.268 22.049 1.00 84.19 288 SER A CA 1
ATOM 2278 C C . SER A 1 288 ? -16.271 5.552 23.365 1.00 84.19 288 SER A C 1
ATOM 2280 O O . SER A 1 288 ? -17.144 4.684 23.379 1.00 84.19 288 SER A O 1
ATOM 2282 N N . GLY A 1 289 ? -15.556 5.834 24.464 1.00 75.56 289 GLY A N 1
ATOM 2283 C CA . GLY A 1 289 ? -15.736 5.171 25.762 1.00 75.56 289 GLY A CA 1
ATOM 2284 C C . GLY A 1 289 ? -15.268 3.708 25.806 1.00 75.56 289 GLY A C 1
ATOM 2285 O O . GLY A 1 289 ? -15.349 3.057 26.849 1.00 75.56 289 GLY A O 1
ATOM 2286 N N . ALA A 1 290 ? -14.734 3.179 24.702 1.00 71.06 290 ALA A N 1
ATOM 2287 C CA . ALA A 1 290 ? -14.411 1.763 24.548 1.00 71.06 290 ALA A CA 1
ATOM 2288 C C . ALA A 1 290 ? -13.023 1.349 25.086 1.00 71.06 290 ALA A C 1
ATOM 2290 O O . ALA A 1 290 ? -12.702 0.160 25.152 1.00 71.06 290 ALA A O 1
ATOM 2291 N N . LEU A 1 291 ? -12.180 2.309 25.485 1.00 67.56 291 LEU A N 1
ATOM 2292 C CA . LEU A 1 291 ? -10.771 2.053 25.824 1.00 67.56 291 LEU A CA 1
ATOM 2293 C C . LEU A 1 291 ? -10.536 1.448 27.222 1.00 67.56 291 LEU A C 1
ATOM 2295 O O . LEU A 1 291 ? -9.438 0.956 27.489 1.00 67.56 291 LEU A O 1
ATOM 2299 N N . THR A 1 292 ? -11.536 1.433 28.107 1.00 59.25 292 THR A N 1
ATOM 2300 C CA . THR A 1 292 ? -11.391 1.080 29.536 1.00 59.25 292 THR A CA 1
ATOM 2301 C C . THR A 1 292 ? -11.313 -0.427 29.841 1.00 59.25 292 THR A C 1
ATOM 2303 O O . THR A 1 292 ? -11.018 -0.791 30.976 1.00 59.25 292 THR A O 1
ATOM 2306 N N . LYS A 1 293 ? -11.515 -1.329 28.863 1.00 53.59 293 LYS A N 1
ATOM 2307 C CA . LYS A 1 293 ? -11.550 -2.802 29.076 1.00 53.59 293 LYS A CA 1
ATOM 2308 C C . LYS A 1 293 ? -10.530 -3.628 28.262 1.00 53.59 293 LYS A C 1
ATOM 2310 O O . LYS A 1 293 ? -10.713 -4.834 28.096 1.00 53.59 293 LYS A O 1
ATOM 2315 N N . ARG A 1 294 ? -9.459 -3.032 27.718 1.00 59.31 294 ARG A N 1
ATOM 2316 C CA . ARG A 1 294 ? -8.677 -3.663 26.624 1.00 59.31 294 ARG A CA 1
ATOM 2317 C C . ARG A 1 294 ? -7.328 -4.298 27.008 1.00 59.31 294 ARG A C 1
ATOM 2319 O O . ARG A 1 294 ? -6.628 -3.835 27.902 1.00 59.31 294 ARG A O 1
ATOM 2326 N N . LYS A 1 295 ? -6.902 -5.299 26.217 1.00 57.19 295 LYS A N 1
ATOM 2327 C CA . LYS A 1 295 ? -5.511 -5.802 26.136 1.00 57.19 295 LYS A CA 1
ATOM 2328 C C . LYS A 1 295 ? -4.809 -5.171 24.922 1.00 57.19 295 LYS A C 1
ATOM 2330 O O . LYS A 1 295 ? -5.167 -5.505 23.795 1.00 57.19 295 LYS A O 1
ATOM 2335 N N . SER A 1 296 ? -3.796 -4.326 25.135 1.00 60.69 296 SER A N 1
ATOM 2336 C CA . SER A 1 296 ? -3.080 -3.613 24.055 1.00 60.69 296 SER A CA 1
ATOM 2337 C C . SER A 1 296 ? -2.520 -4.546 22.961 1.00 60.69 296 SER A C 1
ATOM 2339 O O . SER A 1 296 ? -2.053 -5.673 23.207 1.00 60.69 296 SER A O 1
ATOM 2341 N N . TYR A 1 297 ? -2.573 -4.068 21.717 1.00 57.88 297 TYR A N 1
ATOM 2342 C CA . TYR A 1 297 ? -1.971 -4.698 20.547 1.00 57.88 297 TYR A CA 1
ATOM 2343 C C . TYR A 1 297 ? -0.450 -4.530 20.539 1.00 57.88 297 TYR A C 1
ATOM 2345 O O . TYR A 1 297 ? 0.245 -5.473 20.152 1.00 57.88 297 TYR A O 1
ATOM 2353 N N . VAL A 1 298 ? 0.044 -3.399 21.050 1.00 58.31 298 VAL A N 1
ATOM 2354 C CA . VAL A 1 298 ? 1.432 -2.932 20.913 1.00 58.31 298 VAL A CA 1
ATOM 2355 C C . VAL A 1 298 ? 2.248 -3.104 22.197 1.00 58.31 298 VAL A C 1
ATOM 2357 O O . VAL A 1 298 ? 3.421 -3.469 22.123 1.00 58.31 298 VAL A O 1
ATOM 2360 N N . LEU A 1 299 ? 1.645 -2.932 23.379 1.00 49.72 299 LEU A N 1
ATOM 2361 C CA . LEU A 1 299 ? 2.353 -3.134 24.645 1.00 49.72 299 LEU A CA 1
ATOM 2362 C C . LEU A 1 299 ? 2.540 -4.629 24.921 1.00 49.72 299 LEU A C 1
ATOM 2364 O O . LEU A 1 299 ? 1.593 -5.400 25.111 1.00 49.72 299 LEU A O 1
ATOM 2368 N N . LYS A 1 300 ? 3.806 -5.036 24.926 1.00 44.69 300 LYS A N 1
ATOM 2369 C CA . LYS A 1 300 ? 4.254 -6.365 25.316 1.00 44.69 300 LYS A CA 1
ATOM 2370 C C . LYS A 1 300 ? 4.197 -6.432 26.842 1.00 44.69 300 LYS A C 1
ATOM 2372 O O . LYS A 1 300 ? 5.072 -5.895 27.507 1.00 44.69 300 LYS A O 1
ATOM 2377 N N . ASN A 1 301 ? 3.212 -7.136 27.399 1.00 39.97 301 ASN A N 1
ATOM 2378 C CA . ASN A 1 301 ? 3.510 -7.841 28.640 1.00 39.97 301 ASN A CA 1
ATOM 2379 C C . ASN A 1 301 ? 4.545 -8.891 28.240 1.00 39.97 301 ASN A C 1
ATOM 2381 O O . ASN A 1 301 ? 4.313 -9.656 27.296 1.00 39.97 301 ASN A O 1
ATOM 2385 N N . GLN A 1 302 ? 5.717 -8.838 28.855 1.00 38.94 302 GLN A N 1
ATOM 2386 C CA . GLN A 1 302 ? 6.822 -9.758 28.635 1.00 38.94 302 GLN A CA 1
ATOM 2387 C C . GLN A 1 302 ? 6.353 -11.147 29.094 1.00 38.94 302 GLN A C 1
ATOM 2389 O O . GLN A 1 302 ? 6.530 -11.544 30.234 1.00 38.94 302 GLN A O 1
ATOM 2394 N N . SER A 1 303 ? 5.606 -11.833 28.226 1.00 43.38 303 SER A N 1
ATOM 2395 C CA . SER A 1 303 ? 5.023 -13.137 28.516 1.00 43.38 303 SER A CA 1
ATOM 2396 C C . SER A 1 303 ? 6.155 -14.130 28.710 1.00 43.38 303 SER A C 1
ATOM 2398 O O . SER A 1 303 ? 7.063 -14.188 27.877 1.00 43.38 303 SER A O 1
ATOM 2400 N N . ASN A 1 304 ? 6.048 -14.896 29.794 1.00 43.84 304 ASN A N 1
ATOM 2401 C CA . ASN A 1 304 ? 6.902 -15.975 30.296 1.00 43.84 304 ASN A CA 1
ATOM 2402 C C . ASN A 1 304 ? 7.102 -17.148 29.304 1.00 43.84 304 ASN A C 1
ATOM 2404 O O . ASN A 1 304 ? 7.126 -18.312 29.694 1.00 43.84 304 ASN A O 1
ATOM 2408 N N . ASN A 1 305 ? 7.230 -16.877 28.005 1.00 52.78 305 ASN A N 1
ATOM 2409 C CA . ASN A 1 305 ? 7.380 -17.884 26.960 1.00 52.78 305 ASN A CA 1
ATOM 2410 C C . ASN A 1 305 ? 8.707 -18.641 27.103 1.00 52.78 305 ASN A C 1
ATOM 2412 O O . ASN A 1 305 ? 8.760 -19.824 26.788 1.00 52.78 305 ASN A O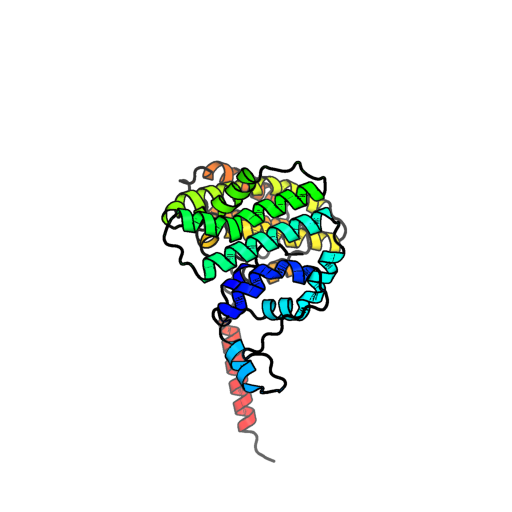 1
ATOM 2416 N N . SER A 1 306 ? 9.751 -18.001 27.641 1.00 55.34 306 SER A N 1
ATOM 2417 C CA . SER A 1 306 ? 10.999 -18.683 28.005 1.00 55.34 306 SER A CA 1
ATOM 2418 C C . SER A 1 306 ? 10.785 -19.722 29.112 1.00 55.34 306 SER A C 1
ATOM 2420 O O . SER A 1 306 ? 11.338 -20.814 29.029 1.00 55.34 306 SER A O 1
ATOM 2422 N N . ALA A 1 307 ? 9.933 -19.433 30.103 1.00 59.84 307 ALA A N 1
ATOM 2423 C CA . ALA A 1 307 ? 9.623 -20.368 31.184 1.00 59.84 307 ALA A CA 1
ATOM 2424 C C . ALA A 1 307 ? 8.802 -21.572 30.693 1.00 59.84 307 ALA A C 1
ATOM 2426 O O . ALA A 1 307 ? 9.061 -22.694 31.112 1.00 59.84 307 ALA A O 1
ATOM 2427 N N . LEU A 1 308 ? 7.861 -21.370 29.762 1.00 63.06 308 LEU A N 1
ATOM 2428 C CA . LEU A 1 308 ? 7.084 -22.465 29.164 1.00 63.06 308 LEU A CA 1
ATOM 2429 C C . LEU A 1 308 ? 7.954 -23.416 28.329 1.00 63.06 308 LEU A C 1
ATOM 2431 O O . LEU A 1 308 ? 7.765 -24.628 28.398 1.00 63.06 308 LEU A O 1
ATOM 2435 N N . ILE A 1 309 ? 8.934 -22.882 27.590 1.00 69.25 309 ILE A N 1
ATOM 2436 C CA . ILE A 1 309 ? 9.912 -23.694 26.849 1.00 69.25 309 ILE A CA 1
ATOM 2437 C C . ILE A 1 309 ? 10.773 -24.511 27.825 1.00 69.25 309 ILE A C 1
ATOM 2439 O O . ILE A 1 309 ? 10.947 -25.710 27.626 1.00 69.25 309 ILE A O 1
ATOM 2443 N N . LEU A 1 310 ? 11.248 -23.896 28.914 1.00 72.12 310 LEU A N 1
ATOM 2444 C CA . LEU A 1 310 ? 11.997 -24.585 29.974 1.00 72.12 310 LEU A CA 1
ATOM 2445 C C . LEU A 1 310 ? 11.178 -25.697 30.649 1.00 72.12 310 LEU A C 1
ATOM 2447 O O . LEU A 1 310 ? 11.695 -26.792 30.853 1.00 72.12 310 LEU A O 1
ATOM 2451 N N . ILE A 1 311 ? 9.899 -25.449 30.946 1.00 82.56 311 ILE A N 1
ATOM 2452 C CA . ILE A 1 311 ? 8.987 -26.446 31.530 1.00 82.56 311 ILE A CA 1
ATOM 2453 C C . ILE A 1 311 ? 8.767 -27.617 30.565 1.00 82.56 311 ILE A C 1
ATOM 2455 O O . ILE A 1 311 ? 8.796 -28.770 30.992 1.00 82.56 311 ILE A O 1
ATOM 2459 N N . PHE A 1 312 ? 8.587 -27.343 29.270 1.00 84.62 312 PHE A N 1
ATOM 2460 C CA . PHE A 1 312 ? 8.432 -28.390 28.260 1.00 84.62 312 PHE A CA 1
ATOM 2461 C C . PHE A 1 312 ? 9.697 -29.247 28.128 1.00 84.62 312 PHE A C 1
ATOM 2463 O O . PHE A 1 312 ? 9.603 -30.472 28.116 1.00 84.62 312 PHE A O 1
ATOM 2470 N N . ILE A 1 313 ? 10.880 -28.621 28.095 1.00 87.50 313 ILE A N 1
ATOM 2471 C CA . ILE A 1 313 ? 12.167 -29.330 28.052 1.00 87.50 313 ILE A CA 1
ATOM 2472 C C . ILE A 1 313 ? 12.337 -30.212 29.299 1.00 87.50 313 ILE A C 1
ATOM 2474 O O . ILE A 1 313 ? 12.685 -31.384 29.172 1.00 87.50 313 ILE A O 1
ATOM 2478 N N . LEU A 1 314 ? 12.033 -29.693 30.493 1.00 90.00 314 LEU A N 1
ATOM 2479 C CA . LEU A 1 314 ? 12.105 -30.459 31.743 1.00 90.00 314 LEU A CA 1
ATOM 2480 C C . LEU A 1 314 ? 11.141 -31.653 31.748 1.00 90.00 314 LEU A C 1
ATOM 2482 O O . LEU A 1 314 ? 11.548 -32.759 32.094 1.00 90.00 314 LEU A O 1
ATOM 2486 N N . LEU A 1 315 ? 9.890 -31.461 31.322 1.00 89.19 315 LEU A N 1
ATOM 2487 C CA . LEU A 1 315 ? 8.906 -32.543 31.207 1.00 89.19 315 LEU A CA 1
ATOM 2488 C C . LEU A 1 315 ? 9.339 -33.610 30.197 1.00 89.19 315 LEU A C 1
ATOM 2490 O O . LEU A 1 315 ? 9.198 -34.798 30.479 1.00 89.19 315 LEU A O 1
ATOM 2494 N N . ALA A 1 316 ? 9.895 -33.208 29.052 1.00 86.50 316 ALA A N 1
ATOM 2495 C CA . ALA A 1 316 ? 10.402 -34.134 28.044 1.00 86.50 316 ALA A CA 1
ATOM 2496 C C . ALA A 1 316 ? 11.577 -34.972 28.576 1.00 86.50 316 ALA A C 1
ATOM 2498 O O . ALA A 1 316 ? 11.601 -36.184 28.372 1.00 86.50 316 ALA A O 1
ATOM 2499 N N . ILE A 1 317 ? 12.506 -34.355 29.317 1.00 91.62 317 ILE A N 1
ATOM 2500 C CA . ILE A 1 317 ? 13.625 -35.056 29.968 1.00 91.62 317 ILE A CA 1
ATOM 2501 C C . ILE A 1 317 ? 13.109 -36.044 31.021 1.00 91.62 317 ILE A C 1
ATOM 2503 O O . ILE A 1 317 ? 13.547 -37.193 31.050 1.00 91.62 317 ILE A O 1
ATOM 2507 N N . ILE A 1 318 ? 12.154 -35.629 31.859 1.00 90.38 318 ILE A N 1
ATOM 2508 C CA . ILE A 1 318 ? 11.555 -36.484 32.894 1.00 90.38 318 ILE A CA 1
ATOM 2509 C C . ILE A 1 318 ? 10.840 -37.687 32.260 1.00 90.38 318 ILE A C 1
ATOM 2511 O O . ILE A 1 318 ? 11.038 -38.821 32.694 1.00 90.38 318 ILE A O 1
ATOM 2515 N N . LEU A 1 319 ? 10.046 -37.465 31.208 1.00 86.06 319 LEU A N 1
ATOM 2516 C CA . LEU A 1 319 ? 9.350 -38.532 30.485 1.00 86.06 319 LEU A CA 1
ATOM 2517 C C . LEU A 1 319 ? 10.325 -39.499 29.805 1.00 86.06 319 LEU A C 1
ATOM 2519 O O . LEU A 1 319 ? 10.132 -40.712 29.891 1.00 86.06 319 LEU A O 1
ATOM 2523 N N . ALA A 1 320 ? 11.390 -38.987 29.182 1.00 83.25 320 ALA A N 1
ATOM 2524 C CA . ALA A 1 320 ? 12.435 -39.816 28.587 1.00 83.25 320 ALA A CA 1
ATOM 2525 C C . ALA A 1 320 ? 13.160 -40.663 29.647 1.00 83.25 320 ALA A C 1
ATOM 2527 O O . ALA A 1 320 ? 13.364 -41.858 29.441 1.00 83.25 320 ALA A O 1
ATOM 2528 N N . TYR A 1 321 ? 13.472 -40.082 30.810 1.00 86.62 321 TYR A N 1
ATOM 2529 C CA . TYR A 1 321 ? 14.095 -40.790 31.930 1.00 86.62 321 TYR A CA 1
ATOM 2530 C C . TYR A 1 321 ? 13.198 -41.908 32.484 1.00 86.62 321 TYR A C 1
ATOM 2532 O O . TYR A 1 321 ? 13.652 -43.038 32.663 1.00 86.62 321 TYR A O 1
ATOM 2540 N N . PHE A 1 322 ? 11.907 -41.634 32.700 1.00 77.94 322 PHE A N 1
ATOM 2541 C CA . PHE A 1 322 ? 10.958 -42.651 33.163 1.00 77.94 322 PHE A CA 1
ATOM 2542 C C . PHE A 1 322 ? 10.691 -43.743 32.123 1.00 77.94 322 PHE A C 1
ATOM 2544 O O . PHE A 1 322 ? 10.459 -44.889 32.499 1.00 77.94 322 PHE A O 1
ATOM 2551 N N . SER A 1 323 ? 10.735 -43.415 30.830 1.00 74.56 323 SER A N 1
ATOM 2552 C CA . SER A 1 323 ? 10.616 -44.410 29.762 1.00 74.56 323 SER A CA 1
ATOM 2553 C C . SER A 1 323 ? 11.858 -45.298 29.653 1.00 74.56 323 SER A C 1
ATOM 2555 O O . SER A 1 323 ? 11.715 -46.476 29.345 1.00 74.56 323 SER A O 1
ATOM 2557 N N . ALA A 1 324 ? 13.054 -44.758 29.902 1.00 72.50 324 ALA A N 1
ATOM 2558 C CA . ALA A 1 324 ? 14.310 -45.507 29.843 1.00 72.50 324 ALA A CA 1
ATOM 2559 C C . ALA A 1 324 ? 14.519 -46.433 31.056 1.00 72.50 324 ALA A C 1
ATOM 2561 O O . ALA A 1 324 ? 15.146 -47.478 30.924 1.00 72.50 324 ALA A O 1
ATOM 2562 N N . ASN A 1 325 ? 13.964 -46.074 32.220 1.00 70.75 325 ASN A N 1
ATOM 2563 C CA . ASN A 1 325 ? 14.105 -46.830 33.471 1.00 70.75 325 ASN A CA 1
ATOM 2564 C C . ASN A 1 325 ? 12.902 -47.726 33.809 1.00 70.75 325 ASN A C 1
ATOM 2566 O O . ASN A 1 325 ? 12.789 -48.190 34.946 1.00 70.75 325 ASN A O 1
ATOM 2570 N N . ARG A 1 326 ? 11.986 -47.986 32.865 1.00 62.41 326 ARG A N 1
ATOM 2571 C CA . ARG A 1 326 ? 10.964 -49.019 33.083 1.00 62.41 326 ARG A CA 1
ATOM 2572 C C . ARG A 1 326 ? 11.642 -50.395 33.088 1.00 62.41 326 ARG A C 1
ATOM 2574 O O . ARG A 1 326 ? 12.260 -50.745 32.084 1.00 62.41 326 ARG A O 1
ATOM 2581 N N . PRO A 1 327 ? 11.538 -51.184 34.172 1.00 59.16 327 PRO A N 1
ATOM 2582 C CA . PRO A 1 327 ? 12.005 -52.561 34.150 1.00 59.16 327 PRO A CA 1
ATOM 2583 C C . PRO A 1 327 ? 11.189 -53.336 33.111 1.00 59.16 327 PRO A C 1
ATOM 2585 O O . PRO A 1 327 ? 9.957 -53.297 33.133 1.00 59.16 327 PRO A O 1
ATOM 2588 N N . ASN A 1 328 ? 11.887 -53.998 32.186 1.00 58.41 328 ASN A N 1
ATOM 2589 C CA . ASN A 1 328 ? 11.287 -54.960 31.267 1.00 58.41 328 ASN A CA 1
ATOM 2590 C C . ASN A 1 328 ? 10.753 -56.127 32.105 1.00 58.41 328 ASN A C 1
ATOM 2592 O O . ASN A 1 328 ? 11.538 -56.971 32.536 1.00 58.41 328 ASN A O 1
ATOM 2596 N N . ASN A 1 329 ? 9.448 -56.122 32.376 1.00 48.75 329 ASN A N 1
ATOM 2597 C CA . ASN A 1 329 ? 8.731 -57.289 32.884 1.00 48.75 329 ASN A CA 1
ATOM 2598 C C . ASN A 1 329 ? 8.304 -58.183 31.727 1.00 48.75 329 ASN A C 1
ATOM 2600 O O . ASN A 1 329 ? 7.769 -57.623 30.739 1.00 48.75 329 ASN A O 1
#

Foldseek 3Di:
DPDAADQLVQLLQAPLDDLVRSLVCLLCVLVCLQPLPDADDDPPDPDDPDDDCPSVVVVVPPGDDPVNNVCRRNVSVSSVVLVVDDPQLSVLVSVLSNQLSNQSSVCSVDPQDDPVSVLSNQCSRFLSSLQSVLSVCVVVVNDDRDDSVVSSVVRSVLLVLLDPVCLVVSLLVLQVVLLVVLVCLVVLLVVLVPDDDQVVSLVSQLVSLLVLLQSLQSHSDSVVSVDDRHDDPVLSVVSSVQPRDSLSSLLSQLLSLVSSLVNQDPPRPCSVSSNVSSVVSNVVSVVVVSNPDDDHSPDDPVDVVVVVVVVVVVVVVVVVVVVVPDPDD